Protein AF-A0A8S3HK44-F1 (afdb_monomer_lite)

Organism: NCBI:txid392030

Sequence (200 aa):
IRSQPELRGIIPSSFAHIFDSISRSTSRQFLVRASYLEIYNESIRDLLSRDQNKRLQLQEHPKEGVHVHDLSSFITKNSPEIEHVMTTGNLNRSTGATNMNEHSSRSHAIFVITVESSEIGVDGKPHIRVGKLNLVDLAGSERQAKTGSTGDRFKEATNINLSLSVLGNVISALVDGNSHVPYRDSKLTRLLQKVNEQTR

Foldseek 3Di:
DVPDPVPDDPVLVVQQVVLVVVVPDDQKDKWKKKWKWKQFLLWIAGLQDPPRPDTWDWDQDLPAGIDTPPTDIDTDNGSVRVVVSVVSSVVSQVVVPPPDPDSLLLMKMKMKMKMWMWGQDPVRDTDIDIDIDIDIDAHDLDDPPPDPDDDPVVSRNVSSNQLVVLVVQQVVCVVVVPPDGPLPSGPNSSNVDDNPPVSD

Structure (mmCIF, N/CA/C/O backbone):
data_AF-A0A8S3HK44-F1
#
_entry.id   AF-A0A8S3HK44-F1
#
loop_
_atom_site.group_PDB
_atom_site.id
_atom_site.type_symbol
_atom_site.label_atom_id
_atom_site.label_alt_id
_atom_site.label_comp_id
_atom_site.label_asym_id
_atom_site.label_entity_id
_atom_site.label_seq_id
_atom_site.pdbx_PDB_ins_code
_atom_site.Cartn_x
_atom_site.Cartn_y
_atom_site.Cartn_z
_atom_site.occupancy
_atom_site.B_iso_or_equiv
_atom_site.auth_seq_id
_atom_site.auth_comp_id
_atom_site.auth_asym_id
_atom_site.auth_atom_id
_atom_site.pdbx_PDB_model_num
ATOM 1 N N . ILE A 1 1 ? 20.281 2.306 14.540 1.00 46.84 1 ILE A N 1
ATOM 2 C CA . ILE A 1 1 ? 19.324 1.473 13.763 1.00 46.84 1 ILE A CA 1
ATOM 3 C C . ILE A 1 1 ? 19.594 1.547 12.254 1.00 46.84 1 ILE A C 1
ATOM 5 O O . ILE A 1 1 ? 19.905 0.514 11.687 1.00 46.84 1 ILE A O 1
ATOM 9 N N . ARG A 1 2 ? 19.577 2.719 11.584 1.00 46.31 2 ARG A N 1
ATOM 10 C CA . ARG A 1 2 ? 19.810 2.810 10.114 1.00 46.31 2 ARG A CA 1
ATOM 11 C C . ARG A 1 2 ? 21.194 2.333 9.617 1.00 46.31 2 ARG A C 1
ATOM 13 O O . ARG A 1 2 ? 21.318 1.975 8.450 1.00 46.31 2 ARG A O 1
ATOM 20 N N . SER A 1 3 ? 22.207 2.316 10.483 1.00 51.97 3 SER A N 1
ATOM 21 C CA . SER A 1 3 ? 23.594 1.939 10.166 1.00 51.97 3 SER A CA 1
ATOM 22 C C . SER A 1 3 ? 23.939 0.464 10.402 1.00 51.97 3 SER A C 1
ATOM 24 O O . SER A 1 3 ? 25.040 0.060 10.051 1.00 51.97 3 SER A O 1
ATOM 26 N N . GLN A 1 4 ? 23.033 -0.335 10.977 1.00 63.41 4 GLN A N 1
ATOM 27 C CA . GLN A 1 4 ? 23.257 -1.764 11.220 1.00 63.41 4 GLN A CA 1
ATOM 28 C C . GLN A 1 4 ? 22.422 -2.584 10.232 1.00 63.41 4 GLN A C 1
ATOM 30 O O . GLN A 1 4 ? 21.193 -2.586 10.352 1.00 63.41 4 GLN A O 1
ATOM 35 N N . PRO A 1 5 ? 23.049 -3.243 9.239 1.00 62.06 5 PRO A N 1
ATOM 36 C CA . PRO A 1 5 ? 22.346 -4.048 8.243 1.00 62.06 5 PRO A CA 1
ATOM 37 C C . PRO A 1 5 ? 21.447 -5.115 8.876 1.00 62.06 5 PRO A C 1
ATOM 39 O O . PRO A 1 5 ? 20.318 -5.281 8.422 1.00 62.06 5 PRO A O 1
ATOM 42 N N . GLU A 1 6 ? 21.891 -5.752 9.967 1.00 63.56 6 GLU A N 1
ATOM 43 C CA . GLU A 1 6 ? 21.109 -6.757 10.702 1.00 63.56 6 GLU A CA 1
ATOM 44 C C . GLU A 1 6 ? 19.821 -6.229 11.361 1.00 63.56 6 GLU A C 1
ATOM 46 O O . GLU A 1 6 ? 18.935 -7.016 11.680 1.00 63.56 6 GLU A O 1
ATOM 51 N N . LEU A 1 7 ? 19.676 -4.911 11.544 1.00 71.50 7 LEU A N 1
ATOM 52 C CA . LEU A 1 7 ? 18.486 -4.301 12.154 1.00 71.50 7 LEU A CA 1
ATOM 53 C C . LEU A 1 7 ? 17.515 -3.705 11.126 1.00 71.50 7 LEU A C 1
ATOM 55 O O . LEU A 1 7 ? 16.542 -3.041 11.501 1.00 71.50 7 LEU A O 1
ATOM 59 N N . ARG A 1 8 ? 17.768 -3.885 9.823 1.00 75.88 8 ARG A N 1
ATOM 60 C CA . ARG A 1 8 ? 16.869 -3.384 8.778 1.00 75.88 8 ARG A CA 1
ATOM 61 C C . ARG A 1 8 ? 15.590 -4.216 8.737 1.00 75.88 8 ARG A C 1
ATOM 63 O O . ARG A 1 8 ? 15.611 -5.406 8.443 1.00 75.88 8 ARG A O 1
ATOM 70 N N . GLY A 1 9 ? 14.461 -3.556 8.986 1.00 85.31 9 GLY A N 1
ATOM 71 C CA . GLY A 1 9 ? 13.142 -4.170 8.849 1.00 85.31 9 GLY A CA 1
ATOM 72 C C . GLY A 1 9 ? 12.788 -4.529 7.400 1.00 85.31 9 GLY A C 1
ATOM 73 O O . GLY A 1 9 ? 13.494 -4.183 6.452 1.00 85.31 9 GLY A O 1
ATOM 74 N N . ILE A 1 10 ? 11.635 -5.177 7.221 1.00 89.62 10 ILE A N 1
ATOM 75 C CA . ILE A 1 10 ? 11.147 -5.650 5.912 1.00 89.62 10 ILE A CA 1
ATOM 76 C C . ILE A 1 10 ? 11.018 -4.508 4.895 1.00 89.62 10 ILE A C 1
ATOM 78 O O . ILE A 1 10 ? 11.350 -4.691 3.727 1.00 89.62 10 ILE A O 1
ATOM 82 N N . ILE A 1 11 ? 10.576 -3.326 5.330 1.00 91.56 11 ILE A N 1
ATOM 83 C CA . ILE A 1 11 ? 10.331 -2.167 4.459 1.00 91.56 11 ILE A CA 1
ATOM 84 C C . ILE A 1 11 ? 11.611 -1.695 3.739 1.00 91.56 11 ILE A C 1
ATOM 86 O O . ILE A 1 11 ? 11.654 -1.794 2.511 1.00 91.56 11 ILE A O 1
ATOM 90 N N . PRO A 1 12 ? 12.671 -1.226 4.435 1.00 90.25 12 PRO A N 1
ATOM 91 C CA . PRO A 1 12 ? 13.891 -0.769 3.763 1.00 90.25 12 PRO A CA 1
ATOM 92 C C . PRO A 1 12 ? 14.577 -1.887 2.967 1.00 90.25 12 PRO A C 1
ATOM 94 O O . PRO A 1 12 ? 15.128 -1.631 1.899 1.00 90.25 12 PRO A O 1
ATOM 97 N N . SER A 1 13 ? 14.498 -3.136 3.439 1.00 92.12 13 SER A N 1
ATOM 98 C CA . SER A 1 13 ? 15.027 -4.295 2.711 1.00 92.12 13 SER A CA 1
ATOM 99 C C . SER A 1 13 ? 14.271 -4.551 1.402 1.00 92.12 13 SER A C 1
ATOM 101 O O . SER A 1 13 ? 14.890 -4.846 0.383 1.00 92.12 13 SER A O 1
ATOM 103 N N . SER A 1 14 ? 12.946 -4.371 1.394 1.00 94.31 14 SER A N 1
ATOM 104 C CA . SER A 1 14 ? 12.119 -4.504 0.188 1.00 94.31 14 SER A CA 1
ATOM 105 C C . SER A 1 14 ? 12.430 -3.414 -0.835 1.00 94.31 14 SER A C 1
ATOM 107 O O . SER A 1 14 ? 12.533 -3.709 -2.022 1.00 94.31 14 SER A O 1
ATOM 109 N N . PHE A 1 15 ? 12.620 -2.167 -0.389 1.00 95.62 15 PHE A N 1
ATOM 110 C CA . PHE A 1 15 ? 12.979 -1.055 -1.273 1.00 95.62 15 PHE A CA 1
ATOM 111 C C . PHE A 1 15 ? 14.315 -1.304 -1.973 1.00 95.62 15 PHE A C 1
ATOM 113 O O . PHE A 1 15 ? 14.372 -1.264 -3.203 1.00 95.62 15 PHE A O 1
ATOM 120 N N . ALA A 1 16 ? 15.356 -1.639 -1.204 1.00 94.12 16 ALA A N 1
ATOM 121 C CA . ALA A 1 16 ? 16.661 -1.988 -1.754 1.00 94.12 16 ALA A CA 1
ATOM 122 C C . ALA A 1 16 ? 16.544 -3.142 -2.759 1.00 94.12 16 ALA A C 1
ATOM 124 O O . ALA A 1 16 ? 16.990 -3.023 -3.896 1.00 94.12 16 ALA A O 1
ATOM 125 N N . HIS A 1 17 ? 15.842 -4.217 -2.389 1.00 95.06 17 HIS A N 1
ATOM 126 C CA . HIS A 1 17 ? 15.683 -5.381 -3.253 1.00 95.06 17 HIS A CA 1
ATOM 127 C C . HIS A 1 17 ? 14.970 -5.071 -4.581 1.00 95.06 17 HIS A C 1
ATOM 129 O O . HIS A 1 17 ? 15.375 -5.588 -5.626 1.00 95.06 17 HIS A O 1
ATOM 135 N N . ILE A 1 18 ? 13.934 -4.222 -4.567 1.00 96.50 18 ILE A N 1
ATOM 136 C CA . ILE A 1 18 ? 13.228 -3.791 -5.783 1.00 96.50 18 ILE A CA 1
ATOM 137 C C . ILE A 1 18 ? 14.185 -3.050 -6.718 1.00 96.50 18 ILE A C 1
ATOM 139 O O . ILE A 1 18 ? 14.320 -3.433 -7.880 1.00 96.50 18 ILE A O 1
ATOM 143 N N . PHE A 1 19 ? 14.875 -2.021 -6.222 1.00 97.00 19 PHE A N 1
ATOM 144 C CA . PHE A 1 19 ? 15.748 -1.200 -7.064 1.00 97.00 19 PHE A CA 1
ATOM 145 C C . PHE A 1 19 ? 17.020 -1.936 -7.504 1.00 97.00 19 PHE A C 1
ATOM 147 O O . PHE A 1 19 ? 17.451 -1.754 -8.641 1.00 97.00 19 PHE A O 1
ATOM 154 N N . ASP A 1 20 ? 17.558 -2.837 -6.680 1.00 95.94 20 ASP A N 1
ATOM 155 C CA . ASP A 1 20 ? 18.659 -3.729 -7.058 1.00 95.94 20 ASP A CA 1
ATOM 156 C C . ASP A 1 20 ? 18.244 -4.727 -8.148 1.00 95.94 20 ASP A C 1
ATOM 158 O O . ASP A 1 20 ? 19.033 -5.089 -9.018 1.00 95.94 20 ASP A O 1
ATOM 162 N N . SER A 1 21 ? 16.997 -5.202 -8.120 1.00 95.38 21 SER A N 1
ATOM 163 C CA . SER A 1 21 ? 16.484 -6.102 -9.159 1.00 95.38 21 SER A CA 1
ATOM 164 C C . SER A 1 21 ? 16.239 -5.369 -10.475 1.00 95.38 21 SER A C 1
ATOM 166 O O . SER A 1 21 ? 16.525 -5.915 -11.539 1.00 95.38 21 SER A O 1
ATOM 168 N N . ILE A 1 22 ? 15.759 -4.126 -10.402 1.00 95.88 22 ILE A N 1
ATOM 169 C CA . ILE A 1 22 ? 15.587 -3.247 -11.563 1.00 95.88 22 ILE A CA 1
ATOM 170 C C . ILE A 1 22 ? 16.945 -2.919 -12.194 1.00 95.88 22 ILE A C 1
ATOM 172 O O . ILE A 1 22 ? 17.087 -3.042 -13.406 1.00 95.88 22 ILE A O 1
ATOM 176 N N . SER A 1 23 ? 17.956 -2.562 -11.394 1.00 94.81 23 SER A N 1
ATOM 177 C CA . SER A 1 23 ? 19.280 -2.171 -11.904 1.00 94.81 23 SER A CA 1
ATOM 178 C C . SER A 1 23 ? 20.032 -3.311 -12.598 1.00 94.81 23 SER A C 1
ATOM 180 O O . SER A 1 23 ? 20.837 -3.063 -13.493 1.00 94.81 23 SER A O 1
ATOM 182 N N . ARG A 1 24 ? 19.746 -4.566 -12.226 1.00 94.44 24 ARG A N 1
ATOM 183 C CA . ARG A 1 24 ? 20.289 -5.767 -12.881 1.00 94.44 24 ARG A CA 1
ATOM 184 C C . ARG A 1 24 ? 19.572 -6.147 -14.179 1.00 94.44 24 ARG A C 1
ATOM 186 O O . ARG A 1 24 ? 20.048 -7.030 -14.889 1.00 94.44 24 ARG A O 1
ATOM 193 N N . SER A 1 25 ? 18.428 -5.539 -14.489 1.00 92.69 25 SER A N 1
ATOM 194 C CA . SER A 1 25 ? 17.656 -5.856 -15.690 1.00 92.69 25 SER A CA 1
ATOM 195 C C . SER A 1 25 ? 18.061 -4.948 -16.853 1.00 92.69 25 SER A C 1
ATOM 197 O O . SER A 1 25 ? 18.037 -3.728 -16.736 1.00 92.69 25 SER A O 1
ATOM 199 N N . THR A 1 26 ? 18.419 -5.547 -17.990 1.00 88.12 26 THR A N 1
ATOM 200 C CA . THR A 1 26 ? 18.900 -4.824 -19.182 1.00 88.12 26 THR A CA 1
ATOM 201 C C . THR A 1 26 ? 17.887 -4.777 -20.326 1.00 88.12 26 THR A C 1
ATOM 203 O O . THR A 1 26 ? 17.991 -3.910 -21.188 1.00 88.12 26 THR A O 1
ATOM 206 N N . SER A 1 27 ? 16.899 -5.680 -20.348 1.00 86.94 27 SER A N 1
ATOM 207 C CA . SER A 1 27 ? 15.912 -5.804 -21.434 1.00 86.94 27 SER A CA 1
ATOM 208 C C . SER A 1 27 ? 14.578 -5.106 -21.153 1.00 86.94 27 SER A C 1
ATOM 210 O O . SER A 1 27 ? 13.706 -5.068 -22.022 1.00 86.94 27 SER A O 1
ATOM 212 N N . ARG A 1 28 ? 14.392 -4.565 -19.941 1.00 92.56 28 ARG A N 1
ATOM 213 C CA . ARG A 1 28 ? 13.108 -4.037 -19.466 1.00 92.56 28 ARG A CA 1
ATOM 214 C C . ARG A 1 28 ? 13.210 -2.587 -19.035 1.00 92.56 28 ARG A C 1
ATOM 216 O O . ARG A 1 28 ? 14.170 -2.181 -18.389 1.00 92.56 28 ARG A O 1
ATOM 223 N N . GLN A 1 29 ? 12.163 -1.827 -19.331 1.00 93.50 29 GLN A N 1
ATOM 224 C CA . GLN A 1 29 ? 11.944 -0.504 -18.757 1.00 93.50 29 GLN A CA 1
ATOM 225 C C . GLN A 1 29 ? 11.033 -0.625 -17.543 1.00 93.50 29 GLN A C 1
ATOM 227 O O . GLN A 1 29 ? 10.091 -1.415 -17.574 1.00 93.50 29 GLN A O 1
ATOM 232 N N . PHE A 1 30 ? 11.290 0.163 -16.498 1.00 96.81 30 PHE A N 1
ATOM 233 C CA . PHE A 1 30 ? 10.517 0.132 -15.259 1.00 96.81 30 PHE A CA 1
ATOM 234 C C . PHE A 1 30 ? 9.999 1.514 -14.874 1.00 96.81 30 PHE A C 1
ATOM 236 O O . PHE A 1 30 ? 10.697 2.517 -15.022 1.00 96.81 30 PHE A O 1
ATOM 243 N N . LEU A 1 31 ? 8.795 1.543 -14.309 1.00 97.31 31 LEU A N 1
ATOM 244 C CA . LEU A 1 31 ? 8.209 2.700 -13.646 1.00 97.31 31 LEU A CA 1
ATOM 245 C C . LEU A 1 31 ? 7.745 2.273 -12.254 1.00 97.31 31 LEU A C 1
ATOM 247 O O . LEU A 1 31 ? 6.829 1.463 -12.114 1.00 97.31 31 LEU A O 1
ATOM 251 N N . VAL A 1 32 ? 8.387 2.818 -11.221 1.00 98.31 32 VAL A N 1
ATOM 252 C CA . VAL A 1 32 ? 8.027 2.563 -9.823 1.00 98.31 32 VAL A CA 1
ATOM 253 C C . VAL A 1 32 ? 7.246 3.753 -9.290 1.00 98.31 32 VAL A C 1
ATOM 255 O O . VAL A 1 32 ? 7.699 4.897 -9.381 1.00 98.31 32 VAL A O 1
ATOM 258 N N . ARG A 1 33 ? 6.072 3.475 -8.728 1.00 98.31 33 ARG A N 1
ATOM 259 C CA . ARG A 1 33 ? 5.228 4.456 -8.054 1.00 98.31 33 ARG A CA 1
ATOM 260 C C . ARG A 1 33 ? 4.923 4.026 -6.629 1.00 98.31 33 ARG A C 1
ATOM 262 O O . ARG A 1 33 ? 4.690 2.846 -6.375 1.00 98.31 33 ARG A O 1
ATOM 269 N N . ALA A 1 34 ? 4.880 4.993 -5.726 1.00 98.25 34 ALA A N 1
ATOM 270 C CA . ALA A 1 34 ? 4.549 4.798 -4.327 1.00 98.25 34 ALA A CA 1
ATOM 271 C C . ALA A 1 34 ? 3.311 5.613 -3.945 1.00 98.25 34 ALA A C 1
ATOM 273 O O . ALA A 1 34 ? 3.198 6.793 -4.280 1.00 98.25 34 ALA A O 1
ATOM 274 N N . SER A 1 35 ? 2.405 4.977 -3.214 1.00 97.81 35 SER A N 1
ATOM 275 C CA . SER A 1 35 ? 1.233 5.594 -2.598 1.00 97.81 35 SER A CA 1
ATOM 276 C C . SER A 1 35 ? 1.199 5.216 -1.123 1.00 97.81 35 SER A C 1
ATOM 278 O O . SER A 1 35 ? 1.642 4.129 -0.753 1.00 97.81 35 SER A O 1
ATOM 280 N N . TYR A 1 36 ? 0.677 6.093 -0.269 1.00 97.50 36 TYR A N 1
ATOM 281 C CA . TYR A 1 36 ? 0.603 5.821 1.162 1.00 97.50 36 TYR A CA 1
ATOM 282 C C . TYR A 1 36 ? -0.713 6.337 1.728 1.00 97.50 36 TYR A C 1
ATOM 284 O O . TYR A 1 36 ? -1.053 7.506 1.563 1.00 97.50 36 TYR A O 1
ATOM 292 N N . LEU A 1 37 ? -1.458 5.455 2.382 1.00 96.06 37 LEU A N 1
ATOM 293 C CA . LEU A 1 37 ? -2.742 5.774 2.985 1.00 96.06 37 LEU A CA 1
ATOM 294 C C . LEU A 1 37 ? -2.832 5.220 4.397 1.00 96.06 37 LEU A C 1
ATOM 296 O O . LEU A 1 37 ? -2.130 4.274 4.762 1.00 96.06 37 LEU A O 1
ATOM 300 N N . GLU A 1 38 ? -3.763 5.776 5.154 1.00 93.88 38 GLU A N 1
ATOM 301 C CA . GLU A 1 38 ? -4.232 5.186 6.396 1.00 93.88 38 GLU A CA 1
ATOM 302 C C . GLU A 1 38 ? -5.732 4.893 6.337 1.00 93.88 38 GLU A C 1
ATOM 304 O O . GLU A 1 38 ? -6.504 5.570 5.647 1.00 93.88 38 GLU A O 1
ATOM 309 N N . ILE A 1 39 ? -6.137 3.883 7.097 1.00 92.56 39 ILE A N 1
ATOM 310 C CA . ILE A 1 39 ? -7.525 3.576 7.402 1.00 92.56 39 ILE A CA 1
ATOM 311 C C . ILE A 1 39 ? -7.700 3.770 8.902 1.00 92.56 39 ILE A C 1
ATOM 313 O O . ILE A 1 39 ? -7.180 2.998 9.709 1.00 92.56 39 ILE A O 1
ATOM 317 N N . TYR A 1 40 ? -8.449 4.801 9.265 1.00 88.19 40 TYR A N 1
ATOM 318 C CA . TYR A 1 40 ? -8.802 5.104 10.643 1.00 88.19 40 TYR A CA 1
ATOM 319 C C . TYR A 1 40 ? -10.316 5.174 10.762 1.00 88.19 40 TYR A C 1
ATOM 321 O O . TYR A 1 40 ? -10.960 5.929 10.033 1.00 88.19 40 TYR A O 1
ATOM 329 N N . ASN A 1 41 ? -10.888 4.378 11.668 1.00 85.50 41 ASN A N 1
ATOM 330 C CA . ASN A 1 41 ? -12.330 4.357 11.913 1.00 85.50 41 ASN A CA 1
ATOM 331 C C . ASN A 1 41 ? -13.160 4.161 10.619 1.00 85.50 41 ASN A C 1
ATOM 333 O O . ASN A 1 41 ? -14.084 4.924 10.341 1.00 85.50 41 ASN A O 1
ATOM 337 N N . GLU A 1 42 ? -12.767 3.191 9.778 1.00 89.19 42 GLU A N 1
ATOM 338 C CA . GLU A 1 42 ? -13.354 2.938 8.446 1.00 89.19 42 GLU A CA 1
ATOM 339 C C . GLU A 1 42 ? -13.358 4.176 7.519 1.00 89.19 42 GLU A C 1
ATOM 341 O O . GLU A 1 42 ? -14.148 4.289 6.581 1.00 89.19 42 GLU A O 1
ATOM 346 N N . SER A 1 43 ? -12.447 5.123 7.738 1.00 90.06 43 SER A N 1
ATOM 347 C CA . SER A 1 43 ? -12.225 6.306 6.908 1.00 90.06 43 SER A CA 1
ATOM 348 C C . SER A 1 43 ? -10.849 6.225 6.256 1.00 90.06 43 SER A C 1
ATOM 350 O O . SER A 1 43 ? -9.872 5.921 6.933 1.00 90.06 43 SER A O 1
ATOM 352 N N . ILE A 1 44 ? -10.769 6.478 4.947 1.00 94.19 44 ILE A N 1
ATOM 353 C CA . ILE A 1 44 ? -9.505 6.430 4.202 1.00 94.19 44 ILE A CA 1
ATOM 354 C C . ILE A 1 44 ? -8.963 7.849 4.079 1.00 94.19 44 ILE A C 1
ATOM 356 O O . ILE A 1 44 ? -9.675 8.739 3.600 1.00 94.19 44 ILE A O 1
ATOM 360 N N . ARG A 1 45 ? -7.702 8.038 4.462 1.00 93.94 45 ARG A N 1
ATOM 361 C CA . ARG A 1 45 ? -6.960 9.287 4.277 1.00 93.94 45 ARG A CA 1
ATOM 362 C C . ARG A 1 45 ? -5.680 9.025 3.494 1.00 93.94 45 ARG A C 1
ATOM 364 O O . ARG A 1 45 ? -4.997 8.029 3.712 1.00 93.94 45 ARG A O 1
ATOM 371 N N . ASP A 1 46 ? -5.368 9.944 2.592 1.00 95.94 46 ASP A N 1
ATOM 372 C CA . ASP A 1 46 ? -4.115 9.960 1.847 1.00 95.94 46 ASP A CA 1
ATOM 373 C C . ASP A 1 46 ? -3.012 10.625 2.677 1.00 95.94 46 ASP A C 1
ATOM 375 O O . ASP A 1 46 ? -3.088 11.812 3.002 1.00 95.94 46 ASP A O 1
ATOM 379 N N . LEU A 1 47 ? -1.974 9.859 3.009 1.00 95.56 47 LEU A N 1
ATOM 380 C CA . LEU A 1 47 ? -0.853 10.337 3.813 1.00 95.56 47 LEU A CA 1
ATOM 381 C C . LEU A 1 47 ? 0.148 11.170 3.006 1.00 95.56 47 LEU A C 1
ATOM 383 O O . LEU A 1 47 ? 1.060 11.741 3.593 1.00 95.56 47 LEU A O 1
ATOM 387 N N . LEU A 1 48 ? 0.004 11.266 1.684 1.00 96.25 48 LEU A N 1
ATOM 388 C CA . LEU A 1 48 ? 0.888 12.032 0.799 1.00 96.25 48 LEU A CA 1
ATOM 389 C C . LEU A 1 48 ? 0.196 13.249 0.162 1.00 96.25 48 LEU A C 1
ATOM 391 O O . LEU A 1 48 ? 0.862 14.087 -0.448 1.00 96.25 48 LEU A O 1
ATOM 395 N N . SER A 1 49 ? -1.126 13.366 0.309 1.00 93.44 49 SER A N 1
ATOM 396 C CA . SER A 1 49 ? -1.901 14.526 -0.141 1.00 93.44 49 SER A CA 1
ATOM 397 C C . SER A 1 49 ? -1.538 15.792 0.644 1.00 93.44 49 SER A C 1
ATOM 399 O O . SER A 1 49 ? -1.211 15.750 1.829 1.00 93.44 49 SER A O 1
ATOM 401 N N . ARG A 1 50 ? -1.660 16.963 0.010 1.00 88.06 50 ARG A N 1
ATOM 402 C CA . ARG A 1 50 ? -1.603 18.252 0.728 1.00 88.06 50 ARG A CA 1
ATOM 403 C C . ARG A 1 50 ? -2.869 18.506 1.542 1.00 88.06 50 ARG A C 1
ATOM 405 O O . ARG A 1 50 ? -2.808 19.123 2.600 1.00 88.06 50 ARG A O 1
ATOM 412 N N . ASP A 1 51 ? -4.006 18.030 1.044 1.00 87.81 51 ASP A N 1
ATOM 413 C CA . ASP A 1 51 ? -5.277 18.078 1.755 1.00 87.81 51 ASP A CA 1
ATOM 414 C C . ASP A 1 51 ? -5.416 16.826 2.625 1.00 87.81 51 ASP A C 1
ATOM 416 O O . ASP A 1 51 ? -5.761 15.744 2.143 1.00 87.81 51 ASP A O 1
ATOM 420 N N . GLN A 1 52 ? -5.122 16.997 3.912 1.00 81.44 52 GLN A N 1
ATOM 421 C CA . GLN A 1 52 ? -5.216 15.959 4.940 1.00 81.44 52 GLN A CA 1
ATOM 422 C C . GLN A 1 52 ? -6.647 15.781 5.487 1.00 81.44 52 GLN A C 1
ATOM 424 O O . GLN A 1 52 ? -6.902 14.876 6.288 1.00 81.44 52 GLN A O 1
ATOM 429 N N . ASN A 1 53 ? -7.598 16.619 5.063 1.00 83.81 53 ASN A N 1
ATOM 430 C CA . ASN A 1 53 ? -8.996 16.546 5.482 1.00 83.81 53 ASN A CA 1
ATOM 431 C C . ASN A 1 53 ? -9.854 15.758 4.485 1.00 83.81 53 ASN A C 1
ATOM 433 O O . ASN A 1 53 ? -10.856 15.159 4.889 1.00 8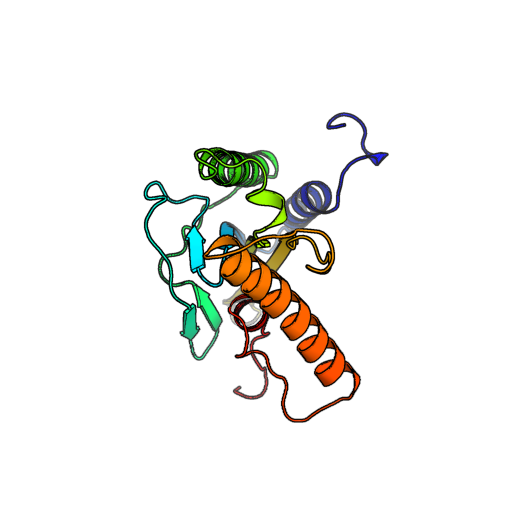3.81 53 ASN A O 1
ATOM 437 N N . LYS A 1 54 ? -9.440 15.673 3.215 1.00 88.69 54 LYS A N 1
ATOM 438 C CA . LYS A 1 54 ? -10.120 14.859 2.201 1.00 88.69 54 LYS A CA 1
ATOM 439 C C . LYS A 1 54 ? -10.208 13.393 2.637 1.00 88.69 54 LYS A C 1
ATOM 441 O O . LYS A 1 54 ? -9.212 12.762 2.993 1.00 88.69 54 LYS A O 1
ATOM 446 N N . ARG A 1 55 ? -11.421 12.839 2.592 1.00 92.12 55 ARG A N 1
ATOM 447 C CA . ARG A 1 55 ? -11.674 11.405 2.780 1.00 92.12 55 ARG A CA 1
ATOM 448 C C . ARG A 1 55 ? -11.849 10.732 1.434 1.00 92.12 55 ARG A C 1
ATOM 450 O O . ARG A 1 55 ? -12.621 11.206 0.602 1.00 92.12 55 ARG A O 1
ATOM 457 N N . LEU A 1 56 ? -11.129 9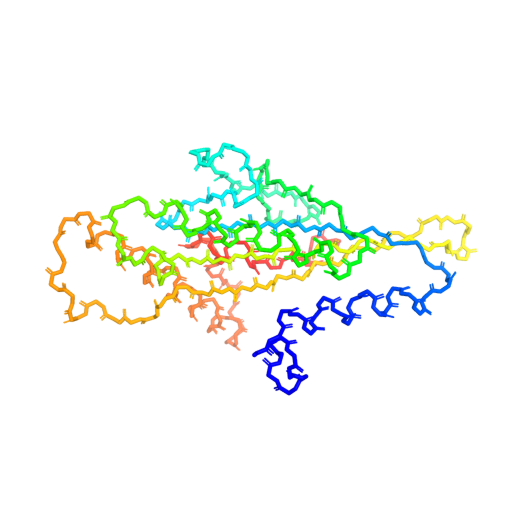.635 1.233 1.00 94.94 56 LEU A N 1
ATOM 458 C CA . LEU A 1 56 ? -11.148 8.894 -0.021 1.00 94.94 56 LEU A CA 1
ATOM 459 C C . LEU A 1 56 ? -12.151 7.739 0.019 1.00 94.94 56 LEU A C 1
ATOM 461 O O . LEU A 1 56 ? -12.546 7.246 1.082 1.00 94.94 56 LEU A O 1
ATOM 465 N N . GLN A 1 57 ? -12.569 7.314 -1.170 1.00 93.88 57 GLN A N 1
ATOM 466 C CA . GLN A 1 57 ? -13.539 6.243 -1.364 1.00 93.88 57 GLN A CA 1
ATOM 467 C C . GLN A 1 57 ? -12.921 5.086 -2.144 1.00 93.88 57 GLN A C 1
ATOM 469 O O . GLN A 1 57 ? -12.024 5.275 -2.967 1.00 93.88 57 GLN A O 1
ATOM 474 N N . LEU A 1 58 ? -13.431 3.885 -1.875 1.00 93.12 58 LEU A N 1
ATOM 475 C CA . LEU A 1 58 ? -13.102 2.696 -2.649 1.00 93.12 58 LEU A CA 1
ATOM 476 C C . LEU A 1 58 ? -13.921 2.662 -3.932 1.00 93.12 58 LEU A C 1
ATOM 478 O O . LEU A 1 58 ? -15.123 2.922 -3.906 1.00 93.12 58 LEU A O 1
ATOM 482 N N . GLN A 1 59 ? -13.275 2.267 -5.019 1.00 90.88 59 GLN A N 1
ATOM 483 C CA . GLN A 1 59 ? -13.898 2.003 -6.305 1.00 90.88 59 GLN A CA 1
ATOM 484 C C . GLN A 1 59 ? -13.468 0.635 -6.827 1.00 90.88 59 GLN A C 1
ATOM 486 O O . GLN A 1 59 ? -12.382 0.148 -6.522 1.00 90.88 59 GLN A O 1
ATOM 491 N N . GLU A 1 60 ? -14.336 0.005 -7.609 1.00 87.62 60 GLU A N 1
ATOM 492 C CA . GLU A 1 60 ? -14.062 -1.265 -8.276 1.00 87.62 60 GLU A CA 1
ATOM 493 C C . GLU A 1 60 ? -13.818 -0.986 -9.760 1.00 87.62 60 GLU A C 1
ATOM 495 O O . GLU A 1 60 ? -14.653 -0.383 -10.432 1.00 87.62 60 GLU A O 1
ATOM 500 N N . HIS A 1 61 ? -12.664 -1.413 -10.271 1.00 84.38 61 HIS A N 1
ATOM 501 C CA . HIS A 1 61 ? -12.352 -1.367 -11.694 1.00 84.38 61 HIS A CA 1
ATOM 502 C C . HIS A 1 61 ? -12.333 -2.794 -12.264 1.00 84.38 61 HIS A C 1
ATOM 504 O O . HIS A 1 61 ? -11.671 -3.655 -11.677 1.00 84.38 61 HIS A O 1
ATOM 510 N N . PRO A 1 62 ? -12.966 -3.068 -13.423 1.00 80.44 62 PRO A N 1
ATOM 511 C CA . PRO A 1 62 ? -13.093 -4.429 -13.958 1.00 80.44 62 PRO A CA 1
ATOM 512 C C . PRO A 1 62 ? -11.766 -5.179 -14.136 1.00 80.44 62 PRO A C 1
ATOM 514 O O . PRO A 1 62 ? -11.730 -6.398 -14.016 1.00 80.44 62 PRO A O 1
ATOM 517 N N . LYS A 1 63 ? -10.671 -4.460 -14.420 1.00 77.44 63 LYS A N 1
ATOM 518 C CA . LYS A 1 63 ? -9.342 -5.056 -14.658 1.00 77.44 63 LYS A CA 1
ATOM 519 C C . LYS A 1 63 ? -8.385 -4.958 -13.474 1.00 77.44 63 LYS A C 1
ATOM 521 O O . LYS A 1 63 ? -7.437 -5.732 -13.404 1.00 77.44 63 LYS A O 1
ATOM 526 N N . GLU A 1 64 ? -8.592 -3.990 -12.585 1.00 75.75 64 GLU A N 1
ATOM 527 C CA . GLU A 1 64 ? -7.646 -3.681 -11.499 1.00 75.75 64 GLU A CA 1
ATOM 528 C C . GLU A 1 64 ? -8.173 -4.065 -10.115 1.00 75.75 64 GLU A C 1
ATOM 530 O O . GLU A 1 64 ? -7.418 -4.017 -9.146 1.00 75.75 64 GLU A O 1
ATOM 535 N N . GLY A 1 65 ? -9.444 -4.468 -10.026 1.00 85.38 65 GLY A N 1
ATOM 536 C CA . GLY A 1 65 ? -10.116 -4.773 -8.772 1.00 85.38 65 GLY A CA 1
ATOM 537 C C . GLY A 1 65 ? -10.420 -3.522 -7.952 1.00 85.38 65 GLY A C 1
ATOM 538 O O . GLY A 1 65 ? -10.652 -2.433 -8.488 1.00 85.38 65 GLY A O 1
ATOM 539 N N . VAL A 1 66 ? -10.463 -3.701 -6.634 1.00 89.25 66 VAL A N 1
ATOM 540 C CA . VAL A 1 66 ? -10.722 -2.619 -5.682 1.00 89.25 66 VAL A CA 1
ATOM 541 C C . VAL A 1 66 ? -9.500 -1.699 -5.601 1.00 89.25 66 VAL A C 1
ATOM 543 O O . VAL A 1 66 ? -8.378 -2.154 -5.394 1.00 89.25 66 VAL A O 1
ATOM 546 N N . HIS A 1 67 ? -9.715 -0.393 -5.723 1.00 90.56 67 HIS A N 1
ATOM 547 C CA . HIS A 1 67 ? -8.692 0.638 -5.558 1.00 90.56 67 HIS A CA 1
ATOM 548 C C . HIS A 1 67 ? -9.264 1.868 -4.842 1.00 90.56 67 HIS A C 1
ATOM 550 O O . HIS A 1 67 ? -10.475 1.999 -4.666 1.00 90.56 67 HIS A O 1
ATOM 556 N N . VAL A 1 68 ? -8.388 2.774 -4.407 1.00 93.56 68 VAL A N 1
ATOM 557 C CA . VAL A 1 68 ? -8.785 4.048 -3.796 1.00 93.56 68 VAL A CA 1
ATOM 558 C C . VAL A 1 68 ? -8.788 5.137 -4.864 1.00 93.56 68 VAL A C 1
ATOM 560 O O . VAL A 1 68 ? -7.753 5.406 -5.472 1.00 93.56 68 VAL A O 1
ATOM 563 N N . HIS A 1 69 ? -9.937 5.774 -5.076 1.00 92.06 69 HIS A N 1
ATOM 564 C CA . HIS A 1 69 ? -10.064 6.891 -6.012 1.00 92.06 69 HIS A CA 1
ATOM 565 C C . HIS A 1 69 ? -9.320 8.132 -5.498 1.00 92.06 69 HIS A C 1
ATOM 567 O O . HIS A 1 69 ? -9.385 8.437 -4.306 1.00 92.06 69 HIS A O 1
ATOM 573 N N . ASP A 1 70 ? -8.653 8.858 -6.400 1.00 93.44 70 ASP A N 1
ATOM 574 C CA . ASP A 1 70 ? -7.819 10.039 -6.114 1.00 93.44 70 ASP A CA 1
ATOM 575 C C . ASP A 1 70 ? -6.679 9.821 -5.104 1.00 93.44 70 ASP A C 1
ATOM 577 O O . ASP A 1 70 ? -6.210 10.783 -4.492 1.00 93.44 70 ASP A O 1
ATOM 581 N N . LEU A 1 71 ? -6.229 8.582 -4.895 1.00 95.62 71 LEU A N 1
ATOM 582 C CA . LEU A 1 71 ? -5.061 8.339 -4.054 1.00 95.62 71 LEU A CA 1
ATOM 583 C C . LEU A 1 71 ? -3.798 8.854 -4.750 1.00 95.62 71 LEU A C 1
ATOM 585 O O . LEU A 1 71 ? -3.482 8.444 -5.869 1.00 95.62 71 LEU A O 1
ATOM 589 N N . SER A 1 72 ? -3.051 9.721 -4.070 1.00 96.88 72 SER A N 1
ATOM 590 C CA . SER A 1 72 ? -1.811 10.286 -4.595 1.00 96.88 72 SER A CA 1
ATOM 591 C C . SER A 1 72 ? -0.786 9.189 -4.871 1.00 96.88 72 SER A C 1
ATOM 593 O O . SER A 1 72 ? -0.617 8.241 -4.097 1.00 96.88 72 SER A O 1
ATOM 595 N N . SER A 1 73 ? -0.064 9.329 -5.981 1.00 96.38 73 SER A N 1
ATOM 596 C CA . SER A 1 73 ? 0.975 8.393 -6.400 1.00 96.38 73 SER A CA 1
ATOM 597 C C . SER A 1 73 ? 2.205 9.151 -6.880 1.00 96.38 73 SER A C 1
ATOM 599 O O . SER A 1 73 ? 2.102 10.049 -7.715 1.00 96.38 73 SER A O 1
ATOM 601 N N . PHE A 1 74 ? 3.368 8.795 -6.343 1.00 97.94 74 PHE A N 1
ATOM 602 C CA . PHE A 1 74 ? 4.633 9.481 -6.594 1.00 97.94 74 PHE A CA 1
ATOM 603 C C . PHE A 1 74 ? 5.603 8.549 -7.299 1.00 97.94 74 PHE A C 1
ATOM 605 O O . PHE A 1 74 ? 5.810 7.418 -6.865 1.00 97.94 74 PHE A O 1
ATOM 612 N N . ILE A 1 75 ? 6.209 9.031 -8.381 1.00 98.25 75 ILE A N 1
ATOM 613 C CA . ILE A 1 75 ? 7.259 8.301 -9.091 1.00 98.25 75 ILE A CA 1
ATOM 614 C C . ILE A 1 75 ? 8.530 8.335 -8.245 1.00 98.25 75 ILE A C 1
ATOM 616 O O . ILE A 1 75 ? 8.945 9.402 -7.801 1.00 98.25 75 ILE A O 1
ATOM 620 N N . THR A 1 76 ? 9.154 7.174 -8.060 1.00 97.81 76 THR A N 1
ATOM 621 C CA . THR A 1 76 ? 10.393 7.022 -7.286 1.00 97.81 76 THR A CA 1
ATOM 622 C C . THR A 1 76 ? 11.439 6.310 -8.131 1.00 97.81 76 THR A C 1
ATOM 624 O O . THR A 1 76 ? 11.175 5.227 -8.651 1.00 97.81 76 THR A O 1
ATOM 627 N N . LYS A 1 77 ? 12.628 6.891 -8.274 1.00 95.94 77 LYS A N 1
ATOM 628 C CA . LYS A 1 77 ? 13.678 6.402 -9.185 1.00 95.94 77 LYS A CA 1
ATOM 629 C C . LYS A 1 77 ? 14.751 5.562 -8.494 1.00 95.94 77 LYS A C 1
ATOM 631 O O . LYS A 1 77 ? 15.560 4.936 -9.170 1.00 95.94 77 LYS A O 1
ATOM 636 N N . ASN A 1 78 ? 14.797 5.577 -7.165 1.00 96.06 78 ASN A N 1
ATOM 637 C CA . ASN A 1 78 ? 15.807 4.897 -6.356 1.00 96.06 78 ASN A CA 1
ATOM 638 C C . ASN A 1 78 ? 15.305 4.685 -4.912 1.00 96.06 78 ASN A C 1
ATOM 640 O O . ASN A 1 78 ? 14.270 5.232 -4.520 1.00 96.06 78 ASN A O 1
ATOM 644 N N . SER A 1 79 ? 16.054 3.904 -4.117 1.00 95.75 79 SER A N 1
ATOM 645 C CA . SER A 1 79 ? 15.714 3.631 -2.707 1.00 95.75 79 SER A CA 1
ATOM 646 C C . SER A 1 79 ? 15.581 4.912 -1.862 1.00 95.75 79 SER A C 1
ATOM 648 O O . SER A 1 79 ? 14.568 5.053 -1.177 1.00 95.75 79 SER A O 1
ATOM 650 N N . PRO A 1 80 ? 16.504 5.896 -1.938 1.00 95.88 80 PRO A N 1
ATOM 651 C CA . PRO A 1 80 ? 16.354 7.152 -1.196 1.00 95.88 80 PRO A CA 1
ATOM 652 C C . PRO A 1 80 ? 15.050 7.912 -1.482 1.00 95.88 80 PRO A C 1
ATOM 654 O O . PRO A 1 80 ? 14.434 8.443 -0.558 1.00 95.88 80 PRO A O 1
ATOM 657 N N . GLU A 1 81 ? 14.596 7.955 -2.738 1.00 97.81 81 GLU A N 1
ATOM 658 C CA . GLU A 1 81 ? 13.350 8.636 -3.108 1.00 97.81 81 GLU A CA 1
ATOM 659 C C . GLU A 1 81 ? 12.112 7.955 -2.508 1.00 97.81 81 GLU A C 1
ATOM 661 O O . GLU A 1 81 ? 11.256 8.636 -1.942 1.00 97.81 81 GLU A O 1
ATOM 666 N N . ILE A 1 82 ? 12.011 6.621 -2.567 1.00 97.88 82 ILE A N 1
ATOM 667 C CA . ILE A 1 82 ? 10.865 5.911 -1.970 1.00 97.88 82 ILE A CA 1
ATOM 668 C C . ILE A 1 82 ? 10.890 5.965 -0.435 1.00 97.88 82 ILE A C 1
ATOM 670 O O . ILE A 1 82 ? 9.841 6.087 0.201 1.00 97.88 82 ILE A O 1
ATOM 674 N N . GLU A 1 83 ? 12.082 5.964 0.169 1.00 96.38 83 GLU A N 1
ATOM 675 C CA . GLU A 1 83 ? 12.263 6.189 1.605 1.00 96.38 83 GLU A CA 1
ATOM 676 C C . GLU A 1 83 ? 11.812 7.593 2.018 1.00 96.38 83 GLU A C 1
ATOM 678 O O . GLU A 1 83 ? 11.212 7.760 3.085 1.00 96.38 83 GLU A O 1
ATOM 683 N N . HIS A 1 84 ? 12.058 8.602 1.177 1.00 96.56 84 HIS A N 1
ATOM 684 C CA . HIS A 1 84 ? 11.571 9.957 1.406 1.00 96.56 84 HIS A CA 1
ATOM 685 C C . HIS A 1 84 ? 10.039 10.018 1.359 1.00 96.56 84 HIS A C 1
ATOM 687 O O . HIS A 1 84 ? 9.436 10.573 2.276 1.00 96.56 84 HIS A O 1
ATOM 693 N N . VAL A 1 85 ? 9.398 9.379 0.370 1.00 97.88 85 VAL A N 1
ATOM 694 C CA . VAL A 1 85 ? 7.926 9.285 0.290 1.00 97.88 85 VAL A CA 1
ATOM 695 C C . VAL A 1 85 ? 7.345 8.639 1.554 1.00 97.88 85 VAL A C 1
ATOM 697 O O . VAL A 1 85 ? 6.429 9.189 2.169 1.00 97.88 85 VAL A O 1
ATOM 700 N N . MET A 1 86 ? 7.913 7.512 1.995 1.00 95.88 86 MET A N 1
ATOM 701 C CA . MET A 1 86 ? 7.515 6.839 3.238 1.00 95.88 86 MET A CA 1
ATOM 702 C C . MET A 1 86 ? 7.700 7.745 4.465 1.00 95.88 86 MET A C 1
ATOM 704 O O . MET A 1 86 ? 6.817 7.835 5.318 1.00 95.88 86 MET A O 1
ATOM 708 N N . THR A 1 87 ? 8.838 8.439 4.560 1.00 94.88 87 THR A N 1
ATOM 709 C CA . THR A 1 87 ? 9.134 9.349 5.678 1.00 94.88 87 THR A CA 1
ATOM 710 C C . THR A 1 87 ? 8.120 10.490 5.742 1.00 94.88 87 THR A C 1
ATOM 712 O O . THR A 1 87 ? 7.591 10.766 6.817 1.00 94.88 87 THR A O 1
ATOM 715 N N . THR A 1 88 ? 7.789 11.101 4.604 1.00 95.12 88 THR A N 1
ATOM 716 C CA . THR A 1 88 ? 6.777 12.162 4.510 1.00 95.12 88 THR A CA 1
ATOM 717 C C . THR A 1 88 ? 5.405 11.683 4.975 1.00 95.12 88 THR A C 1
ATOM 719 O O . THR A 1 88 ? 4.780 12.336 5.809 1.00 95.12 88 THR A O 1
ATOM 722 N N . GLY A 1 89 ? 4.949 10.514 4.517 1.00 94.50 89 GLY A N 1
ATOM 723 C CA . GLY A 1 89 ? 3.657 9.991 4.963 1.00 94.50 89 GLY A CA 1
ATOM 724 C C . GLY A 1 89 ? 3.636 9.586 6.439 1.00 94.50 89 GLY A C 1
ATOM 725 O O . GLY A 1 89 ? 2.629 9.795 7.109 1.00 94.50 89 GLY A O 1
ATOM 726 N N . ASN A 1 90 ? 4.752 9.101 6.994 1.00 91.38 90 ASN A N 1
ATOM 727 C CA . ASN A 1 90 ? 4.862 8.834 8.433 1.00 91.38 90 ASN A CA 1
ATOM 728 C C . ASN A 1 90 ? 4.783 10.116 9.271 1.00 91.38 90 ASN A C 1
ATOM 730 O O . ASN A 1 90 ? 4.146 10.118 10.328 1.00 91.38 90 ASN A O 1
ATOM 734 N N . LEU A 1 91 ? 5.395 11.209 8.804 1.00 90.12 91 LEU A N 1
ATOM 7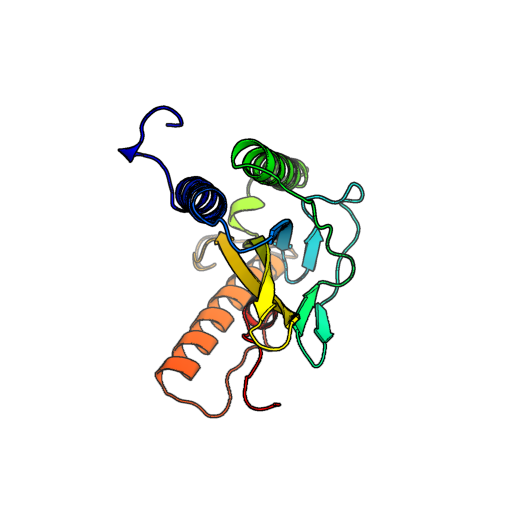35 C CA . LEU A 1 91 ? 5.254 12.518 9.440 1.00 90.12 91 LEU A CA 1
ATOM 736 C C . LEU A 1 91 ? 3.792 12.970 9.418 1.00 90.12 91 LEU A C 1
ATOM 738 O O . LEU A 1 91 ? 3.258 13.285 10.476 1.00 90.12 91 LEU A O 1
ATOM 742 N N . ASN A 1 92 ? 3.116 12.888 8.269 1.00 90.00 92 ASN A N 1
ATOM 743 C CA . ASN A 1 92 ? 1.704 13.265 8.142 1.00 90.00 92 ASN A CA 1
ATOM 744 C C . ASN A 1 92 ? 0.772 12.402 9.012 1.00 90.00 92 ASN A C 1
ATOM 746 O O . ASN A 1 92 ? -0.131 12.926 9.670 1.00 90.00 92 ASN A O 1
ATOM 750 N N . ARG A 1 93 ? 1.031 11.088 9.090 1.00 87.62 93 ARG A N 1
ATOM 751 C CA . ARG A 1 93 ? 0.326 10.159 9.992 1.00 87.62 93 ARG A CA 1
ATOM 752 C C . ARG A 1 93 ? 0.481 10.586 11.452 1.00 87.62 93 ARG A C 1
ATOM 754 O O . ARG A 1 93 ? -0.482 10.533 12.212 1.00 87.62 93 ARG A O 1
ATOM 761 N N . SER A 1 94 ? 1.676 11.049 11.824 1.00 78.81 94 SER A N 1
ATOM 762 C CA . SER A 1 94 ? 2.001 11.491 13.184 1.00 78.81 94 SER A CA 1
ATOM 763 C C . SER A 1 94 ? 1.395 12.861 13.514 1.00 78.81 94 SER A C 1
ATOM 765 O O . SER A 1 94 ? 0.821 13.031 14.582 1.00 78.81 94 SER A O 1
ATOM 767 N N . THR A 1 95 ? 1.470 13.839 12.604 1.00 69.62 95 THR A N 1
ATOM 768 C CA . THR A 1 95 ? 0.958 15.208 12.816 1.00 69.62 95 THR A CA 1
ATOM 769 C C . THR A 1 95 ? -0.560 15.307 12.715 1.00 69.62 95 THR A C 1
ATOM 771 O O . THR A 1 95 ? -1.161 16.190 13.321 1.00 69.62 95 THR A O 1
ATOM 774 N N . GLY A 1 96 ? -1.203 14.399 11.975 1.00 58.50 96 GLY A N 1
ATOM 775 C CA . GLY A 1 96 ? -2.660 14.270 11.945 1.00 58.50 96 GLY A CA 1
ATOM 776 C C . GLY A 1 96 ? -3.280 13.945 13.309 1.00 58.50 96 GLY A C 1
ATOM 777 O O . GLY A 1 96 ? -4.474 14.161 13.497 1.00 58.50 96 GLY A O 1
ATOM 778 N N . ALA A 1 97 ? -2.473 13.481 14.265 1.00 56.69 97 ALA A N 1
ATOM 779 C CA . ALA A 1 97 ? -2.858 13.265 15.651 1.00 56.69 97 ALA A CA 1
ATOM 780 C C . ALA A 1 97 ? -2.893 14.595 16.427 1.00 56.69 97 ALA A C 1
ATOM 782 O O . ALA A 1 97 ? -2.097 14.836 17.332 1.00 56.69 97 ALA A O 1
ATOM 783 N N . THR A 1 98 ? -3.806 15.499 16.080 1.00 46.44 98 THR A N 1
ATOM 784 C CA . THR A 1 98 ? -4.041 16.681 16.919 1.00 46.44 98 THR A CA 1
ATOM 785 C C . THR A 1 98 ? -4.746 16.258 18.220 1.00 46.44 98 THR A C 1
ATOM 787 O O . THR A 1 98 ? -5.839 15.702 18.212 1.00 46.44 98 THR A O 1
ATOM 790 N N . ASN A 1 99 ? -4.081 16.514 19.353 1.00 42.09 99 ASN A N 1
ATOM 791 C CA . ASN A 1 99 ? -4.560 16.476 20.747 1.00 42.09 99 ASN A CA 1
ATOM 792 C C . ASN A 1 99 ? -4.940 15.154 21.445 1.00 42.09 99 ASN A C 1
ATOM 794 O O . ASN A 1 99 ? -5.330 15.209 22.612 1.00 42.09 99 ASN A O 1
ATOM 798 N N . MET A 1 100 ? -4.750 13.969 20.860 1.00 42.66 100 MET A N 1
ATOM 799 C CA . MET A 1 100 ? -4.863 12.713 21.623 1.00 42.66 100 MET A CA 1
ATOM 800 C C . MET A 1 100 ? -3.791 11.699 21.207 1.00 42.66 100 MET A C 1
ATOM 802 O O . MET A 1 100 ? -3.862 11.094 20.139 1.00 42.66 100 MET A O 1
ATOM 806 N N . ASN A 1 101 ? -2.793 11.521 22.073 1.00 48.34 101 ASN A N 1
ATOM 807 C CA . ASN A 1 101 ? -1.704 10.550 21.946 1.00 48.34 101 ASN A CA 1
ATOM 808 C C . ASN A 1 101 ? -2.243 9.105 21.892 1.00 48.34 101 ASN A C 1
ATOM 810 O O . ASN A 1 101 ? -2.413 8.513 22.947 1.00 48.34 101 ASN A O 1
ATOM 814 N N . GLU A 1 102 ? -2.548 8.576 20.697 1.00 57.44 102 GLU A N 1
ATOM 815 C CA . GLU A 1 102 ? -2.583 7.131 20.336 1.00 57.44 102 GLU A CA 1
ATOM 816 C C . GLU A 1 102 ? -3.095 6.855 18.897 1.00 57.44 102 GLU A C 1
ATOM 818 O O . GLU A 1 102 ? -3.550 5.765 18.574 1.00 57.44 102 GLU A O 1
ATOM 823 N N . HIS A 1 103 ? -3.073 7.823 17.975 1.00 65.69 103 HIS A N 1
ATOM 824 C CA . HIS A 1 103 ? -3.710 7.624 16.660 1.00 65.69 103 HIS A CA 1
ATOM 825 C C . HIS A 1 103 ? -3.009 6.567 15.773 1.00 65.69 103 HIS A C 1
ATOM 827 O O . HIS A 1 103 ? -3.654 5.900 14.960 1.00 65.69 103 HIS A O 1
ATOM 833 N N . SER A 1 104 ? -1.694 6.367 15.920 1.00 65.12 104 SER A N 1
ATOM 834 C CA . SER A 1 104 ? -0.949 5.379 15.125 1.00 65.12 104 SER A CA 1
ATOM 835 C C . SER A 1 104 ? -1.199 3.936 15.567 1.00 65.12 104 SER A C 1
ATOM 837 O O . SER A 1 104 ? -1.290 3.076 14.698 1.00 65.12 104 SER A O 1
ATOM 839 N N . SER A 1 105 ? -1.400 3.660 16.864 1.00 73.06 105 SER A N 1
ATOM 840 C CA . SER A 1 105 ? -1.798 2.320 17.342 1.00 73.06 105 SER A CA 1
ATOM 841 C C . SER A 1 105 ? -3.225 1.957 16.928 1.00 73.06 105 SER A C 1
ATOM 843 O O . SER A 1 105 ? -3.613 0.796 16.961 1.00 73.06 105 SER A O 1
ATOM 845 N N . ARG A 1 106 ? -4.003 2.952 16.497 1.00 78.06 106 ARG A N 1
ATOM 846 C CA . ARG A 1 106 ? -5.441 2.859 16.235 1.00 78.06 106 ARG A CA 1
ATOM 847 C C . ARG A 1 106 ? -5.818 2.999 14.761 1.00 78.06 106 ARG A C 1
ATOM 849 O O . ARG A 1 106 ? -7.000 3.029 14.429 1.00 78.06 106 ARG A O 1
ATOM 856 N N . SER A 1 107 ? -4.838 3.084 13.866 1.00 86.62 107 SER A N 1
ATOM 857 C CA . SER A 1 107 ? -5.049 3.180 12.419 1.00 86.62 107 SER A CA 1
ATOM 858 C C . SER A 1 107 ? -4.183 2.175 11.674 1.00 86.62 107 SER A C 1
ATOM 860 O O . SER A 1 107 ? -3.040 1.928 12.056 1.00 86.62 107 SER A O 1
ATOM 862 N N . HIS A 1 108 ? -4.718 1.629 10.583 1.00 91.50 108 HIS A N 1
ATOM 863 C CA . HIS A 1 108 ? -3.955 0.788 9.660 1.00 91.50 108 HIS A CA 1
ATOM 864 C C . HIS A 1 108 ? -3.247 1.675 8.652 1.00 91.50 108 HIS A C 1
ATOM 866 O O . HIS A 1 108 ? -3.889 2.510 8.023 1.00 91.50 108 HIS A O 1
ATOM 872 N N . ALA A 1 109 ? -1.955 1.476 8.455 1.00 93.88 109 ALA A N 1
ATOM 873 C CA . ALA A 1 109 ? -1.162 2.144 7.436 1.00 93.88 109 ALA A CA 1
ATOM 874 C C . ALA A 1 109 ? -0.856 1.169 6.295 1.00 93.88 109 ALA A C 1
ATOM 876 O O . ALA A 1 109 ? -0.423 0.042 6.524 1.00 93.88 109 ALA A O 1
ATOM 877 N N . ILE A 1 110 ? -1.081 1.598 5.051 1.00 95.81 110 ILE A N 1
ATOM 878 C CA . ILE A 1 110 ? -0.838 0.782 3.857 1.00 95.81 110 ILE A CA 1
ATOM 879 C C . ILE A 1 110 ? 0.025 1.577 2.887 1.00 95.81 110 ILE A C 1
ATOM 881 O O . ILE A 1 110 ? -0.441 2.526 2.251 1.00 95.81 110 ILE A O 1
ATOM 885 N N . PHE A 1 111 ? 1.282 1.167 2.755 1.00 97.12 111 PHE A N 1
ATOM 886 C CA . PHE A 1 111 ? 2.194 1.691 1.750 1.00 97.12 111 PHE A CA 1
ATOM 887 C C . PHE A 1 111 ? 2.179 0.783 0.522 1.00 97.12 111 PHE A C 1
ATOM 889 O O . PHE A 1 111 ? 2.533 -0.393 0.597 1.00 97.12 111 PHE A O 1
ATOM 896 N N . VAL A 1 112 ? 1.750 1.329 -0.609 1.00 96.19 112 VAL A N 1
ATOM 897 C CA . VAL A 1 112 ? 1.570 0.599 -1.864 1.00 96.19 112 VAL A CA 1
ATOM 898 C C . VAL A 1 112 ? 2.700 0.959 -2.811 1.00 96.19 112 VAL A C 1
ATOM 900 O O . VAL A 1 112 ? 2.851 2.118 -3.194 1.00 96.19 112 VAL A O 1
ATOM 903 N N . ILE A 1 113 ? 3.458 -0.044 -3.241 1.00 97.38 113 ILE A N 1
ATOM 904 C CA . ILE A 1 113 ? 4.454 0.079 -4.303 1.00 97.38 113 ILE A CA 1
ATOM 905 C C . ILE A 1 113 ? 3.877 -0.556 -5.559 1.00 97.38 113 ILE A C 1
ATOM 907 O O . ILE A 1 113 ? 3.591 -1.751 -5.579 1.00 97.38 113 ILE A O 1
ATOM 911 N N . THR A 1 114 ? 3.721 0.230 -6.617 1.00 95.94 114 THR A N 1
ATOM 912 C CA . THR A 1 114 ? 3.347 -0.264 -7.944 1.00 95.94 114 THR A CA 1
ATOM 913 C C . THR A 1 114 ? 4.578 -0.244 -8.836 1.00 95.94 114 THR A C 1
ATOM 915 O O . THR A 1 114 ? 5.180 0.808 -9.033 1.00 95.94 114 THR A O 1
ATOM 918 N N . VAL A 1 115 ? 4.950 -1.401 -9.374 1.00 96.88 115 VAL A N 1
ATOM 919 C CA . VAL A 1 115 ? 6.046 -1.555 -10.331 1.00 96.88 115 VAL A CA 1
ATOM 920 C C . VAL A 1 115 ? 5.448 -1.944 -11.670 1.00 96.88 115 VAL A C 1
ATOM 922 O O . VAL A 1 115 ? 4.910 -3.039 -11.829 1.00 96.88 115 VAL A O 1
ATOM 925 N N . GLU A 1 116 ? 5.554 -1.052 -12.642 1.00 96.19 116 GLU A N 1
ATOM 926 C CA . GLU A 1 116 ? 5.251 -1.355 -14.034 1.00 96.19 116 GLU A CA 1
ATOM 927 C C . GLU A 1 116 ? 6.545 -1.688 -14.756 1.00 96.19 116 GLU A C 1
ATOM 929 O O . GLU A 1 116 ? 7.560 -1.022 -14.563 1.00 96.19 116 GLU A O 1
ATOM 934 N N . SER A 1 117 ? 6.509 -2.724 -15.584 1.00 95.38 117 SER A N 1
ATOM 935 C CA . SER A 1 117 ? 7.617 -3.098 -16.453 1.00 95.38 117 SER A CA 1
ATOM 936 C C . SER A 1 117 ? 7.128 -3.273 -17.880 1.00 95.38 117 SER A C 1
ATOM 938 O O . SER A 1 117 ? 6.036 -3.799 -18.094 1.00 95.38 117 SER A O 1
ATOM 940 N N . SER A 1 118 ? 7.934 -2.831 -18.839 1.00 94.88 118 SER A N 1
ATOM 941 C CA . SER A 1 118 ? 7.676 -2.972 -20.270 1.00 94.88 118 SER A CA 1
ATOM 942 C C . SER A 1 118 ? 8.866 -3.655 -20.933 1.00 94.88 118 SER A C 1
ATOM 944 O O . SER A 1 118 ? 10.010 -3.233 -20.753 1.00 94.88 118 SER A O 1
ATOM 946 N N . GLU A 1 119 ? 8.588 -4.705 -21.697 1.00 94.19 119 GLU A N 1
ATOM 947 C CA . GLU A 1 119 ? 9.559 -5.457 -22.495 1.00 94.19 119 GLU A CA 1
ATOM 948 C C . GLU A 1 119 ? 9.011 -5.616 -23.914 1.00 94.19 119 GLU A C 1
ATOM 950 O O . GLU A 1 119 ? 7.810 -5.816 -24.085 1.00 94.19 119 GLU A O 1
ATOM 955 N N . ILE A 1 120 ? 9.863 -5.523 -24.935 1.00 91.00 120 ILE A N 1
ATOM 956 C CA . ILE A 1 120 ? 9.440 -5.823 -26.306 1.00 91.00 120 ILE A CA 1
ATOM 957 C C . ILE A 1 120 ? 9.346 -7.343 -26.455 1.00 91.00 120 ILE A C 1
ATOM 959 O O . ILE A 1 120 ? 10.338 -8.052 -26.292 1.00 91.00 120 ILE A O 1
ATOM 963 N N . GLY A 1 121 ? 8.141 -7.838 -26.731 1.00 88.31 121 GLY A N 1
ATOM 964 C CA . GLY A 1 121 ? 7.887 -9.248 -26.988 1.00 88.31 121 GLY A CA 1
ATOM 965 C C . GLY A 1 121 ? 8.463 -9.709 -28.328 1.00 88.31 121 GLY A C 1
ATOM 966 O O . GLY A 1 121 ? 8.869 -8.915 -29.176 1.00 88.31 121 GLY A O 1
ATOM 967 N N . VAL A 1 122 ? 8.449 -11.024 -28.552 1.00 89.44 122 VAL A N 1
ATOM 968 C CA . VAL A 1 122 ? 8.866 -11.643 -29.828 1.00 89.44 122 VAL A CA 1
ATOM 969 C C . VAL A 1 122 ? 8.026 -11.186 -31.029 1.00 89.44 122 VAL A C 1
ATOM 971 O O . VAL A 1 122 ? 8.451 -11.314 -32.170 1.00 89.44 122 VAL A O 1
ATOM 974 N N . ASP A 1 123 ? 6.841 -10.637 -30.766 1.00 92.19 123 ASP A N 1
ATOM 975 C CA . ASP A 1 123 ? 5.923 -10.034 -31.734 1.00 92.19 123 ASP A CA 1
ATOM 976 C C . ASP A 1 123 ? 6.287 -8.581 -32.097 1.00 92.19 123 ASP A C 1
ATOM 978 O O . ASP A 1 123 ? 5.567 -7.939 -32.865 1.00 92.19 123 ASP A O 1
ATOM 982 N N . GLY A 1 124 ? 7.373 -8.045 -31.530 1.00 90.31 124 GLY A N 1
ATOM 983 C CA . GLY A 1 124 ? 7.808 -6.662 -31.712 1.00 90.31 124 GLY A CA 1
ATOM 984 C C . GLY A 1 124 ? 6.949 -5.636 -30.968 1.00 90.31 124 GLY A C 1
ATOM 985 O O . GLY A 1 124 ? 7.104 -4.438 -31.206 1.00 90.31 124 GLY A O 1
ATOM 986 N N . LYS A 1 125 ? 6.041 -6.066 -30.080 1.00 90.94 125 LYS A N 1
ATOM 987 C CA . LYS A 1 125 ? 5.124 -5.176 -29.351 1.00 90.94 125 LYS A CA 1
ATOM 988 C C . LYS A 1 125 ? 5.528 -5.027 -27.882 1.00 90.94 125 LYS A C 1
ATOM 990 O O . LYS A 1 125 ? 6.074 -5.960 -27.299 1.00 90.94 125 LYS A O 1
ATOM 995 N N . PRO A 1 126 ? 5.232 -3.881 -27.243 1.00 89.06 126 PRO A N 1
ATOM 996 C CA . PRO A 1 126 ? 5.463 -3.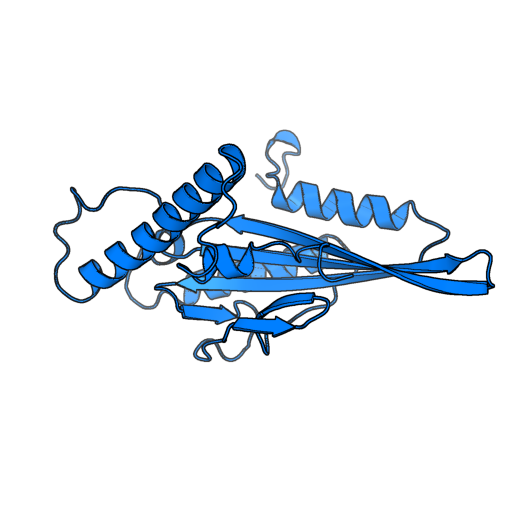711 -25.815 1.00 89.06 126 PRO A CA 1
ATOM 997 C C . PRO A 1 126 ? 4.497 -4.578 -25.001 1.00 89.06 126 PRO A C 1
ATOM 999 O O . PRO A 1 126 ? 3.276 -4.460 -25.114 1.00 89.06 126 PRO A O 1
ATOM 1002 N N . HIS A 1 127 ? 5.048 -5.448 -24.162 1.00 92.75 127 HIS A N 1
ATOM 1003 C CA . HIS A 1 127 ? 4.315 -6.263 -23.199 1.00 92.75 127 HIS A CA 1
ATOM 1004 C C . HIS A 1 127 ? 4.483 -5.648 -21.814 1.00 92.75 127 HIS A C 1
ATOM 1006 O O . HIS A 1 127 ? 5.584 -5.612 -21.262 1.00 92.75 127 HIS A O 1
ATOM 1012 N N . ILE A 1 128 ? 3.374 -5.161 -21.255 1.00 92.25 128 ILE A N 1
ATOM 1013 C CA . ILE A 1 128 ? 3.357 -4.470 -19.965 1.00 92.25 128 ILE A CA 1
ATOM 1014 C C . ILE A 1 128 ? 2.963 -5.452 -18.863 1.00 92.25 128 ILE A C 1
ATOM 1016 O O . ILE A 1 128 ? 1.950 -6.146 -18.960 1.00 92.25 128 ILE A O 1
ATOM 1020 N N . ARG A 1 129 ? 3.744 -5.479 -17.783 1.00 92.19 129 ARG A N 1
ATOM 1021 C CA . ARG A 1 129 ? 3.411 -6.186 -16.541 1.00 92.19 129 ARG A CA 1
ATOM 1022 C C . ARG A 1 129 ? 3.351 -5.196 -15.394 1.00 92.19 129 ARG A C 1
ATOM 1024 O O . ARG A 1 129 ? 4.246 -4.367 -15.256 1.00 92.19 129 ARG A O 1
ATOM 1031 N N . VAL A 1 130 ? 2.331 -5.330 -14.554 1.00 92.19 130 VAL A N 1
ATOM 1032 C CA . VAL A 1 130 ? 2.133 -4.491 -13.370 1.00 92.19 130 VAL A CA 1
ATOM 1033 C C . VAL A 1 130 ? 2.143 -5.380 -12.135 1.00 92.19 130 VAL A C 1
ATOM 1035 O O . VAL A 1 130 ? 1.315 -6.279 -12.010 1.00 92.19 130 VAL A O 1
ATOM 1038 N N . GLY A 1 131 ? 3.088 -5.135 -11.233 1.00 91.94 131 GLY A N 1
ATOM 1039 C CA . GLY A 1 131 ? 3.138 -5.733 -9.904 1.00 91.94 131 GLY A CA 1
ATOM 1040 C C . GLY A 1 131 ? 2.766 -4.703 -8.843 1.00 91.94 131 GLY A C 1
ATOM 1041 O O . GLY A 1 131 ? 3.171 -3.546 -8.936 1.00 91.94 131 GLY A O 1
ATOM 1042 N N . LYS A 1 132 ? 2.011 -5.117 -7.823 1.00 91.94 132 LYS A N 1
ATOM 1043 C CA . LYS A 1 132 ? 1.697 -4.291 -6.649 1.00 91.94 132 LYS A CA 1
ATOM 1044 C C . LYS A 1 132 ? 2.179 -5.003 -5.385 1.00 91.94 132 LYS A C 1
ATOM 1046 O O . LYS A 1 132 ? 1.835 -6.163 -5.171 1.00 91.94 132 LYS A O 1
ATOM 1051 N N . LEU A 1 133 ? 2.964 -4.313 -4.562 1.00 94.19 133 LEU A N 1
ATOM 1052 C CA . LEU A 1 133 ? 3.385 -4.753 -3.234 1.00 94.19 133 LEU A CA 1
ATOM 1053 C C . LEU A 1 133 ? 2.758 -3.832 -2.189 1.00 94.19 133 LEU A C 1
ATOM 1055 O O . LEU A 1 133 ? 3.015 -2.631 -2.188 1.00 94.19 133 LEU A O 1
ATOM 1059 N N . ASN A 1 134 ? 1.967 -4.409 -1.289 1.00 93.56 134 ASN A N 1
ATOM 1060 C CA . ASN A 1 134 ? 1.382 -3.699 -0.158 1.00 93.56 134 ASN A CA 1
ATOM 1061 C C . ASN A 1 134 ? 2.203 -4.004 1.098 1.00 93.56 134 ASN A C 1
ATOM 1063 O O . ASN A 1 134 ? 2.302 -5.161 1.505 1.00 93.56 134 ASN A O 1
ATOM 1067 N N . LEU A 1 135 ? 2.774 -2.973 1.713 1.00 94.81 135 LEU A N 1
ATOM 1068 C CA . LEU A 1 135 ? 3.418 -3.038 3.021 1.00 94.81 135 LEU A CA 1
ATOM 1069 C C . LEU A 1 135 ? 2.425 -2.485 4.044 1.00 94.81 135 LEU A C 1
ATOM 1071 O O . LEU A 1 135 ? 2.108 -1.295 4.027 1.00 94.81 135 LEU A O 1
ATOM 1075 N N . VAL A 1 136 ? 1.890 -3.374 4.878 1.00 93.56 136 VAL A N 1
ATOM 1076 C CA . VAL A 1 136 ? 0.768 -3.081 5.774 1.00 93.56 136 VAL A CA 1
ATOM 1077 C C . VAL A 1 136 ? 1.250 -3.084 7.221 1.00 93.56 136 VAL A C 1
ATOM 1079 O O . VAL A 1 136 ? 1.800 -4.079 7.686 1.00 93.56 136 VAL A O 1
ATOM 1082 N N . ASP A 1 137 ? 1.019 -1.977 7.919 1.00 91.50 137 ASP A N 1
ATOM 1083 C CA . ASP A 1 137 ? 1.209 -1.813 9.359 1.00 91.50 137 ASP A CA 1
ATOM 1084 C C . ASP A 1 137 ? -0.175 -1.702 10.008 1.00 91.50 137 ASP A C 1
ATOM 1086 O O . ASP A 1 137 ? -0.882 -0.709 9.824 1.00 91.50 137 ASP A O 1
ATOM 1090 N N . LEU A 1 138 ? -0.609 -2.775 10.669 1.00 90.62 138 LEU A N 1
ATOM 1091 C CA . LEU A 1 138 ? -1.957 -2.881 11.219 1.00 90.62 138 LEU A CA 1
ATOM 1092 C C . LEU A 1 138 ? -2.056 -2.202 12.589 1.00 90.62 138 LEU A C 1
ATOM 1094 O O . LEU A 1 138 ? -1.100 -2.179 13.360 1.00 90.62 138 LEU A O 1
ATOM 1098 N N . ALA A 1 139 ? -3.249 -1.705 12.905 1.00 86.56 139 ALA A N 1
ATOM 1099 C CA . ALA A 1 139 ? -3.596 -1.248 14.243 1.00 86.56 139 ALA A CA 1
ATOM 1100 C C . ALA A 1 139 ? -3.450 -2.377 15.284 1.00 86.56 139 ALA A C 1
ATOM 1102 O O . ALA A 1 139 ? -3.470 -3.567 14.953 1.00 86.56 139 ALA A O 1
ATOM 1103 N N . GLY A 1 140 ? -3.351 -1.985 16.553 1.00 81.31 140 GLY A N 1
ATOM 1104 C CA . GLY A 1 140 ? -3.303 -2.889 17.694 1.00 81.31 140 GLY A CA 1
ATOM 1105 C C . GLY A 1 140 ? -4.526 -3.807 17.766 1.00 81.31 140 GLY A C 1
ATOM 1106 O O . GLY A 1 140 ? -5.659 -3.395 17.510 1.00 81.31 140 GLY A O 1
ATOM 1107 N N . SER A 1 141 ? -4.288 -5.081 18.091 1.00 71.75 141 SER A N 1
ATOM 1108 C CA . SER A 1 141 ? -5.319 -6.122 18.206 1.00 71.75 141 SER A CA 1
ATOM 1109 C C . SER A 1 141 ? -5.871 -6.284 19.626 1.00 71.75 141 SER A C 1
ATOM 1111 O O . SER A 1 141 ? -6.542 -7.275 19.931 1.00 71.75 141 SER A O 1
ATOM 1113 N N . GLU A 1 142 ? -5.508 -5.394 20.546 1.00 66.38 142 GLU A N 1
ATOM 1114 C CA . GLU A 1 142 ? -5.857 -5.508 21.953 1.00 66.38 142 GLU A CA 1
ATOM 1115 C C . GLU A 1 142 ? -7.362 -5.348 22.208 1.00 66.38 142 GLU A C 1
ATOM 1117 O O . GLU A 1 142 ? -8.042 -4.428 21.749 1.00 66.38 142 GLU A O 1
ATOM 1122 N N . ARG A 1 143 ? -7.899 -6.283 22.999 1.00 55.38 143 ARG A N 1
ATOM 1123 C CA . ARG A 1 143 ? -9.325 -6.341 23.323 1.00 55.38 143 ARG A CA 1
ATOM 1124 C C . ARG A 1 143 ? -9.713 -5.205 24.272 1.00 55.38 143 ARG A C 1
ATOM 1126 O O . ARG A 1 143 ? -9.094 -5.019 25.318 1.00 55.38 143 ARG A O 1
ATOM 1133 N N . GLN A 1 144 ? -10.833 -4.550 23.959 1.00 52.91 144 GLN A N 1
ATOM 1134 C CA . GLN A 1 144 ? -11.476 -3.446 24.696 1.00 52.91 144 GLN A CA 1
ATOM 1135 C C . GLN A 1 144 ? -11.716 -3.662 26.204 1.00 52.91 144 GLN A C 1
ATOM 1137 O O . GLN A 1 144 ? -12.043 -2.707 26.904 1.00 52.91 144 GLN A O 1
ATOM 1142 N N . ALA A 1 145 ? -11.558 -4.877 26.739 1.00 50.97 145 ALA A N 1
ATOM 1143 C CA . ALA A 1 145 ? -11.912 -5.213 28.122 1.00 50.97 145 ALA A CA 1
ATOM 1144 C C . ALA A 1 145 ? -11.150 -4.408 29.202 1.00 50.97 145 ALA A C 1
ATOM 1146 O O . ALA A 1 145 ? -11.493 -4.507 30.376 1.00 50.97 145 ALA A O 1
ATOM 1147 N N . LYS A 1 146 ? -10.136 -3.607 28.837 1.00 49.66 146 LYS A N 1
ATOM 1148 C CA . LYS A 1 146 ? -9.316 -2.823 29.776 1.00 49.66 146 LYS A CA 1
ATOM 1149 C C . LYS A 1 146 ? -9.457 -1.299 29.684 1.00 49.66 146 LYS A C 1
ATOM 1151 O O . LYS A 1 146 ? -8.874 -0.621 30.522 1.00 49.66 146 LYS A O 1
ATOM 1156 N N . THR A 1 147 ? -10.183 -0.731 28.717 1.00 55.84 147 THR A N 1
ATOM 1157 C CA . THR A 1 147 ? -10.026 0.708 28.407 1.00 55.84 147 THR A CA 1
ATOM 1158 C C . THR A 1 147 ? -11.069 1.641 29.022 1.00 55.84 147 THR A C 1
ATOM 1160 O O . THR A 1 147 ? -10.877 2.852 28.961 1.00 55.84 147 THR A O 1
ATOM 1163 N N . GLY A 1 148 ? -12.163 1.135 29.613 1.00 56.69 148 GLY A N 1
ATOM 1164 C CA . GLY A 1 148 ? -13.182 1.973 30.280 1.00 56.69 148 GLY A CA 1
ATOM 1165 C C . GLY A 1 148 ? -13.767 3.096 29.403 1.00 56.69 148 GLY A C 1
ATOM 1166 O O . GLY A 1 148 ? -14.314 4.070 29.914 1.00 56.69 148 GLY A O 1
ATOM 1167 N N . SER A 1 149 ? -13.604 3.004 28.081 1.00 58.66 149 SER A N 1
ATOM 1168 C CA . SER A 1 149 ? -13.886 4.081 27.136 1.00 58.66 149 SER A CA 1
ATOM 1169 C C . SER A 1 149 ? -15.381 4.177 26.842 1.00 58.66 149 SER A C 1
ATOM 1171 O O . SER A 1 149 ? -15.976 3.199 26.397 1.00 58.66 149 SER A O 1
ATOM 1173 N N . THR A 1 150 ? -15.972 5.358 27.038 1.00 63.62 150 THR A N 1
ATOM 1174 C CA . THR A 1 150 ? -17.378 5.676 26.735 1.00 63.62 150 THR A CA 1
ATOM 1175 C C . THR A 1 150 ? -17.490 6.609 25.516 1.00 63.62 150 THR A C 1
ATOM 1177 O O . THR A 1 150 ? -16.509 7.231 25.101 1.00 63.62 150 THR A O 1
ATOM 1180 N N . GLY A 1 151 ? -18.678 6.698 24.904 1.00 73.94 151 GLY A N 1
ATOM 1181 C CA . GLY A 1 151 ? -18.957 7.637 23.804 1.00 73.94 151 GLY A CA 1
ATOM 1182 C C . GLY A 1 151 ? -18.224 7.321 22.491 1.00 73.94 151 GLY A C 1
ATOM 1183 O O . GLY A 1 151 ? -18.140 6.164 22.079 1.00 73.94 151 GLY A O 1
ATOM 1184 N N . ASP A 1 152 ? -17.692 8.341 21.813 1.00 66.56 152 ASP A N 1
ATOM 1185 C CA . ASP A 1 152 ? -17.043 8.188 20.499 1.00 66.56 152 ASP A CA 1
ATOM 1186 C C . ASP A 1 152 ? -15.780 7.317 20.542 1.00 66.56 152 ASP A C 1
ATOM 1188 O O . ASP A 1 152 ? -15.521 6.560 19.606 1.00 66.56 152 ASP A O 1
ATOM 1192 N N . ARG A 1 153 ? -15.059 7.314 21.672 1.00 67.19 153 ARG A N 1
ATOM 1193 C CA . ARG A 1 153 ? -13.908 6.420 21.883 1.00 67.19 153 ARG A CA 1
ATOM 1194 C C . ARG A 1 153 ? -14.305 4.944 21.888 1.00 67.19 153 ARG A C 1
ATOM 1196 O O . ARG A 1 153 ? -13.506 4.113 21.459 1.00 67.19 153 ARG A O 1
ATOM 1203 N N . PHE A 1 154 ? -15.516 4.620 22.355 1.00 68.69 154 PHE A N 1
ATOM 1204 C CA . PHE A 1 154 ? -16.052 3.258 22.301 1.00 68.69 154 PHE A CA 1
ATOM 1205 C C . PHE A 1 154 ? -16.321 2.843 20.853 1.00 68.69 154 PHE A C 1
ATOM 1207 O O . PHE A 1 154 ? -15.819 1.808 20.425 1.00 68.69 154 PHE A O 1
ATOM 1214 N N . LYS A 1 155 ? -17.021 3.686 20.076 1.00 69.62 155 LYS A N 1
ATOM 1215 C CA . LYS A 1 155 ? -17.315 3.433 18.651 1.00 69.62 155 LYS A CA 1
ATOM 1216 C C . LYS A 1 155 ? -16.043 3.250 17.822 1.00 69.62 155 LYS A C 1
ATOM 1218 O O . LYS A 1 155 ? -15.944 2.319 17.032 1.00 69.62 155 LYS A O 1
ATOM 1223 N N . GLU A 1 156 ? -15.057 4.112 18.037 1.00 67.69 156 GLU A N 1
ATOM 1224 C CA . GLU A 1 156 ? -13.752 4.033 17.384 1.00 67.69 156 GLU A CA 1
ATOM 1225 C C . GLU A 1 156 ? -13.037 2.713 17.709 1.00 67.69 156 GLU A C 1
ATOM 1227 O O . GLU A 1 156 ? -12.586 2.006 16.810 1.00 67.69 156 GLU A O 1
ATOM 1232 N N . ALA A 1 157 ? -12.960 2.344 18.991 1.00 67.06 157 ALA A N 1
ATOM 1233 C CA . ALA A 1 157 ? -12.339 1.090 19.408 1.00 67.06 157 ALA A CA 1
ATOM 1234 C C . ALA A 1 157 ? -13.110 -0.147 18.900 1.00 67.06 157 ALA A C 1
ATOM 1236 O O . ALA A 1 157 ? -12.493 -1.178 18.627 1.00 67.06 157 ALA A O 1
ATOM 1237 N N . THR A 1 158 ? -14.431 -0.048 18.715 1.00 71.00 158 THR A N 1
ATOM 1238 C CA . THR A 1 158 ? -15.239 -1.090 18.069 1.00 71.00 158 THR A CA 1
ATOM 1239 C C . THR A 1 158 ? -14.869 -1.229 16.595 1.00 71.00 158 THR A C 1
ATOM 1241 O O . THR A 1 158 ? -14.658 -2.346 16.137 1.00 71.00 158 THR A O 1
ATOM 1244 N N . ASN A 1 159 ? -14.710 -0.125 15.862 1.00 73.25 159 ASN A N 1
ATOM 1245 C CA . ASN A 1 159 ? -14.381 -0.165 14.433 1.00 73.25 159 ASN A CA 1
ATOM 1246 C C . ASN A 1 159 ? -12.947 -0.649 14.155 1.00 73.25 159 ASN A C 1
ATOM 1248 O O . ASN A 1 159 ? -12.715 -1.375 13.188 1.00 73.25 159 ASN A O 1
ATOM 1252 N N . ILE A 1 160 ? -11.985 -0.319 15.021 1.00 71.69 160 ILE A N 1
ATOM 1253 C CA . ILE A 1 160 ? -10.618 -0.862 14.929 1.00 71.69 160 ILE A CA 1
ATOM 1254 C C . ILE A 1 160 ? -10.650 -2.383 15.091 1.00 71.69 160 ILE A C 1
ATOM 1256 O O . ILE A 1 160 ? -10.169 -3.113 14.223 1.00 71.69 160 ILE A O 1
ATOM 1260 N N . ASN A 1 161 ? -11.310 -2.871 16.142 1.00 72.75 161 ASN A N 1
ATOM 1261 C CA . ASN A 1 161 ? -11.450 -4.306 16.376 1.00 72.75 161 ASN A CA 1
ATOM 1262 C C . ASN A 1 161 ? -12.282 -5.007 15.296 1.00 72.75 161 ASN A C 1
ATOM 1264 O O . ASN A 1 161 ? -11.998 -6.160 14.973 1.00 72.75 161 ASN A O 1
ATOM 1268 N N . LEU A 1 162 ? -13.263 -4.323 14.702 1.00 82.62 162 LEU A N 1
ATOM 1269 C CA . LEU A 1 162 ? -14.044 -4.840 13.582 1.00 82.62 162 LEU A CA 1
ATOM 1270 C C . LEU A 1 162 ? -13.135 -5.158 12.393 1.00 82.62 162 LEU A C 1
ATOM 1272 O O . LEU A 1 162 ? -13.130 -6.293 11.933 1.00 82.62 162 LEU A O 1
ATOM 1276 N N . SER A 1 163 ? -12.324 -4.200 11.939 1.00 85.56 163 SER A N 1
ATOM 1277 C CA . SER A 1 163 ? -11.449 -4.397 10.773 1.00 85.56 163 SER A CA 1
ATOM 1278 C C . SER A 1 163 ? -10.463 -5.567 10.939 1.00 85.56 163 SER A C 1
ATOM 1280 O O . SER A 1 163 ? -10.275 -6.351 10.008 1.00 85.56 163 SER A O 1
ATOM 1282 N N . LEU A 1 164 ? -9.900 -5.754 12.140 1.00 88.12 164 LEU A N 1
ATOM 1283 C CA . LEU A 1 164 ? -9.021 -6.887 12.457 1.00 88.12 164 LEU A CA 1
ATOM 1284 C C . LEU A 1 164 ? -9.781 -8.213 12.594 1.00 88.12 164 LEU A C 1
ATOM 1286 O O . LEU A 1 164 ? -9.297 -9.248 12.137 1.00 88.12 164 LEU A O 1
ATOM 1290 N N . SER A 1 165 ? -10.982 -8.192 13.177 1.00 89.06 165 SER A N 1
ATOM 1291 C CA . SER A 1 165 ? -11.837 -9.384 13.282 1.00 89.06 165 SER A CA 1
ATOM 1292 C C . SER A 1 165 ? -12.281 -9.863 11.901 1.00 89.06 165 SER A C 1
ATOM 1294 O O . SER A 1 165 ? -12.202 -11.051 11.599 1.00 89.06 165 SER A O 1
ATOM 1296 N N . VAL A 1 166 ? -12.677 -8.934 11.028 1.00 91.44 166 VAL A N 1
ATOM 1297 C CA . VAL A 1 166 ? -13.033 -9.219 9.634 1.00 91.44 166 VAL A CA 1
ATOM 1298 C C . VAL A 1 166 ? -11.831 -9.775 8.872 1.00 91.44 166 VAL A C 1
ATOM 1300 O O . VAL A 1 166 ? -11.985 -10.745 8.134 1.00 91.44 166 VAL A O 1
ATOM 1303 N N . LEU A 1 167 ? -10.625 -9.233 9.080 1.00 92.19 167 LEU A N 1
ATOM 1304 C CA . LEU A 1 167 ? -9.407 -9.802 8.497 1.00 92.19 167 LEU A CA 1
ATOM 1305 C C . LEU A 1 167 ? -9.187 -11.258 8.944 1.00 92.19 167 LEU A C 1
ATOM 1307 O O . LEU A 1 167 ? -8.899 -12.111 8.106 1.00 92.19 167 LEU A O 1
ATOM 1311 N N . GLY A 1 168 ? -9.387 -11.563 10.230 1.00 91.69 168 GLY A N 1
ATOM 1312 C CA . GLY A 1 168 ? -9.339 -12.934 10.750 1.00 91.69 168 GLY A CA 1
ATOM 1313 C C . GLY A 1 168 ? -10.384 -13.858 10.113 1.00 91.69 168 GLY A C 1
ATOM 1314 O O . GLY A 1 168 ? -10.063 -14.985 9.728 1.00 91.69 168 GLY A O 1
ATOM 1315 N N . ASN A 1 169 ? -11.611 -13.366 9.922 1.00 92.62 169 ASN A N 1
ATOM 1316 C CA . ASN A 1 169 ? -12.683 -14.107 9.251 1.00 92.62 169 ASN A CA 1
ATOM 1317 C C . ASN A 1 169 ? -12.358 -14.376 7.775 1.00 92.62 169 ASN A C 1
ATOM 1319 O O . ASN A 1 169 ? -12.597 -15.478 7.287 1.00 92.62 169 ASN A O 1
ATOM 1323 N N . VAL A 1 170 ? -11.779 -13.399 7.070 1.00 94.06 170 VAL A N 1
ATOM 1324 C CA . VAL A 1 170 ? -11.319 -13.555 5.682 1.00 94.06 170 VAL A CA 1
ATOM 1325 C C . VAL A 1 170 ? -10.238 -14.628 5.580 1.00 94.06 170 VAL A C 1
ATOM 1327 O O . VAL A 1 170 ? -10.332 -15.495 4.716 1.00 94.06 170 VAL A O 1
ATOM 1330 N N . ILE A 1 171 ? -9.235 -14.600 6.463 1.00 92.12 171 ILE A N 1
ATOM 1331 C CA . ILE A 1 171 ? -8.167 -15.610 6.477 1.00 92.12 171 ILE A CA 1
ATOM 1332 C C . ILE A 1 171 ? -8.752 -17.001 6.738 1.00 92.12 171 ILE A C 1
ATOM 1334 O O . ILE A 1 171 ? -8.437 -17.930 6.002 1.00 92.12 171 ILE A O 1
ATOM 1338 N N . SER A 1 172 ? -9.633 -17.130 7.733 1.00 93.19 172 SER A N 1
ATOM 1339 C CA . SER A 1 172 ? -10.269 -18.410 8.075 1.00 93.19 172 SER A CA 1
ATOM 1340 C C . SER A 1 172 ? -11.075 -18.958 6.894 1.00 93.19 172 SER A C 1
ATOM 1342 O O . SER A 1 172 ? -10.855 -20.084 6.467 1.00 93.19 172 SER A O 1
ATOM 1344 N N . ALA A 1 173 ? -11.911 -18.121 6.271 1.00 92.75 173 ALA A N 1
ATOM 1345 C CA . ALA A 1 173 ? -12.703 -18.514 5.109 1.00 92.75 173 ALA A CA 1
ATOM 1346 C C . ALA A 1 173 ? -11.844 -18.953 3.909 1.00 92.75 173 ALA A C 1
ATOM 1348 O O . ALA A 1 173 ? -12.226 -19.880 3.196 1.00 92.75 173 ALA A O 1
ATOM 1349 N N . LEU A 1 174 ? -10.689 -18.315 3.686 1.00 91.44 174 LEU A N 1
ATOM 1350 C CA . LEU A 1 174 ? -9.749 -18.714 2.633 1.00 91.44 174 LEU A CA 1
ATOM 1351 C C . LEU A 1 174 ? -9.076 -20.058 2.925 1.00 91.44 174 LEU A C 1
ATOM 1353 O O . LEU A 1 174 ? -8.903 -20.854 2.006 1.00 91.44 174 L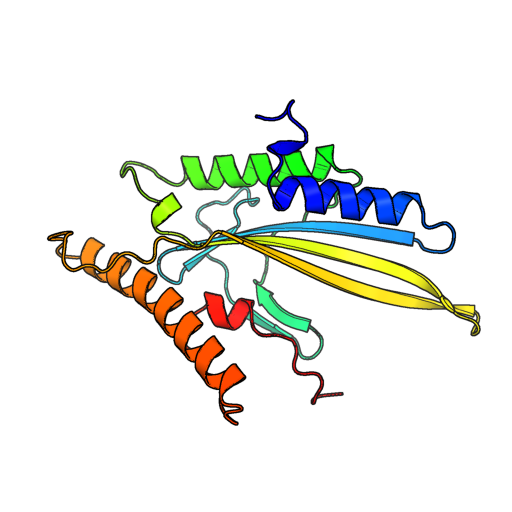EU A O 1
ATOM 1357 N N . VAL A 1 175 ? -8.686 -20.301 4.179 1.00 92.94 175 VAL A N 1
ATOM 1358 C CA . VAL A 1 175 ? -8.054 -21.559 4.608 1.00 92.94 175 VAL A CA 1
ATOM 1359 C C . VAL A 1 175 ? -9.041 -22.721 4.532 1.00 92.94 175 VAL A C 1
ATOM 1361 O O . VAL A 1 175 ? -8.682 -23.790 4.043 1.00 92.94 175 VAL A O 1
ATOM 1364 N N . ASP A 1 176 ? -10.289 -22.489 4.936 1.00 93.62 176 ASP A N 1
ATOM 1365 C CA . ASP A 1 176 ? -11.355 -23.495 4.918 1.00 93.62 176 ASP A CA 1
ATOM 1366 C C . ASP A 1 176 ? -11.901 -23.765 3.502 1.00 93.62 176 ASP A C 1
ATOM 1368 O O . ASP A 1 176 ? -12.705 -24.674 3.303 1.00 93.62 176 ASP A O 1
ATOM 1372 N N . GLY A 1 177 ? -11.472 -22.988 2.499 1.00 90.06 177 GLY A N 1
ATOM 1373 C CA . GLY A 1 177 ? -11.934 -23.131 1.117 1.00 90.06 177 GLY A CA 1
ATOM 1374 C C . GLY A 1 177 ? -13.398 -22.729 0.922 1.00 90.06 177 GLY A C 1
ATOM 1375 O O . GLY A 1 177 ? -14.069 -23.249 0.029 1.00 90.06 177 GLY A O 1
ATOM 1376 N N . ASN A 1 178 ? -13.909 -21.812 1.749 1.00 90.12 178 ASN A N 1
ATOM 1377 C CA . ASN A 1 178 ? -15.287 -21.345 1.654 1.00 90.12 178 ASN A CA 1
ATOM 1378 C C . ASN A 1 178 ? -15.540 -20.652 0.308 1.00 90.12 178 ASN A C 1
ATOM 1380 O O . ASN A 1 178 ? -14.740 -19.844 -0.164 1.00 90.12 178 ASN A O 1
ATOM 1384 N N . SER A 1 179 ? -16.708 -20.913 -0.284 1.00 87.69 179 SER A N 1
ATOM 1385 C CA . SER A 1 179 ? -17.128 -20.275 -1.540 1.00 87.69 179 SER A CA 1
ATOM 1386 C C . SER A 1 179 ? -17.330 -18.765 -1.397 1.00 87.69 179 SER A C 1
ATOM 1388 O O . SER A 1 179 ? -17.119 -18.010 -2.345 1.00 87.69 179 SER A O 1
ATOM 1390 N N . HIS A 1 180 ? -17.732 -18.318 -0.206 1.00 90.69 180 HIS A N 1
ATOM 1391 C CA . HIS A 1 180 ? -17.892 -16.914 0.132 1.00 90.69 180 HIS A CA 1
ATOM 1392 C C . HIS A 1 180 ? -16.819 -16.471 1.128 1.00 90.69 180 HIS A C 1
ATOM 1394 O O . HIS A 1 180 ? -16.678 -17.053 2.204 1.00 90.69 180 HIS A O 1
ATOM 1400 N N . VAL A 1 181 ? -16.108 -15.395 0.786 1.00 93.00 181 VAL A N 1
ATOM 1401 C CA . VAL A 1 181 ? -15.103 -14.757 1.644 1.00 93.00 181 VAL A CA 1
ATOM 1402 C C . VAL A 1 181 ? -15.564 -13.325 1.959 1.00 93.00 181 VAL A C 1
ATOM 1404 O O . VAL A 1 181 ? -15.821 -12.564 1.019 1.00 93.00 181 VAL A O 1
ATOM 1407 N N . PRO A 1 182 ? -15.660 -12.921 3.243 1.00 93.06 182 PRO A N 1
ATOM 1408 C CA . PRO A 1 182 ? -16.274 -11.659 3.671 1.00 93.06 182 PRO A CA 1
ATOM 1409 C C . PRO A 1 182 ? -15.350 -10.441 3.481 1.00 93.06 182 PRO A C 1
ATOM 1411 O O . PRO A 1 182 ? -15.115 -9.643 4.387 1.00 93.06 182 PRO A O 1
ATOM 1414 N N . TYR A 1 183 ? -14.807 -10.256 2.275 1.00 92.25 183 TYR A N 1
ATOM 1415 C CA . TYR A 1 183 ? -13.952 -9.106 1.964 1.00 92.25 183 TYR A CA 1
ATOM 1416 C C . TYR A 1 183 ? -14.675 -7.771 2.134 1.00 92.25 183 TYR A C 1
ATOM 1418 O O . TYR A 1 183 ? -14.022 -6.765 2.371 1.00 92.25 183 TYR A O 1
ATOM 1426 N N . ARG A 1 184 ? -16.006 -7.741 2.001 1.00 91.38 184 ARG A N 1
ATOM 1427 C CA . ARG A 1 184 ? -16.799 -6.504 1.986 1.00 91.38 184 ARG A CA 1
ATOM 1428 C C . ARG A 1 184 ? -17.028 -5.873 3.358 1.00 91.38 184 ARG A C 1
ATOM 1430 O O . ARG A 1 184 ? -17.388 -4.698 3.396 1.00 91.38 184 ARG A O 1
ATOM 1437 N N . ASP A 1 185 ? -16.757 -6.597 4.438 1.00 90.62 185 ASP A N 1
ATOM 1438 C CA . ASP A 1 185 ? -17.152 -6.200 5.794 1.00 90.62 185 ASP A CA 1
ATOM 1439 C C . ASP A 1 185 ? -16.217 -5.149 6.430 1.00 90.62 185 ASP A C 1
ATOM 1441 O O . ASP A 1 185 ? -16.536 -4.587 7.475 1.00 90.62 185 ASP A O 1
ATOM 1445 N N . SER A 1 186 ? -15.076 -4.840 5.801 1.00 93.06 186 SER A N 1
ATOM 1446 C CA . SER A 1 186 ? -14.193 -3.726 6.180 1.00 93.06 186 SER A CA 1
ATOM 1447 C C . SER A 1 186 ? -13.481 -3.152 4.956 1.00 93.06 186 SER A C 1
ATOM 1449 O O . SER A 1 186 ? -13.127 -3.871 4.019 1.00 93.06 186 SER A O 1
ATOM 1451 N N . LYS A 1 187 ? -13.197 -1.845 4.959 1.00 93.00 187 LYS A N 1
ATOM 1452 C CA . LYS A 1 187 ? -12.376 -1.218 3.912 1.00 93.00 187 LYS A CA 1
ATOM 1453 C C . LYS A 1 187 ? -10.971 -1.813 3.832 1.00 93.00 187 LYS A C 1
ATOM 1455 O O . LYS A 1 187 ? -10.418 -1.865 2.735 1.00 93.00 187 LYS A O 1
ATOM 1460 N N . LEU A 1 188 ? -10.419 -2.285 4.954 1.00 92.94 188 LEU A N 1
ATOM 1461 C CA . LEU A 1 188 ? -9.120 -2.958 4.988 1.00 92.94 188 LEU A CA 1
ATOM 1462 C C . LEU A 1 188 ? -9.147 -4.229 4.134 1.00 92.94 188 LEU A C 1
ATOM 1464 O O . LEU A 1 188 ? -8.335 -4.386 3.225 1.00 92.94 188 LEU A O 1
ATOM 1468 N N . THR A 1 189 ? -10.103 -5.122 4.386 1.00 93.00 189 THR A N 1
ATOM 1469 C CA . THR A 1 189 ? -10.200 -6.394 3.664 1.00 93.00 189 THR A CA 1
ATOM 1470 C C . THR A 1 189 ? -10.624 -6.208 2.214 1.00 93.00 189 THR A C 1
ATOM 1472 O O . THR A 1 189 ? -10.100 -6.913 1.354 1.00 93.00 189 THR A O 1
ATOM 1475 N N . ARG A 1 190 ? -11.460 -5.209 1.905 1.00 92.62 190 ARG A N 1
ATOM 1476 C CA . ARG A 1 190 ? -11.759 -4.830 0.514 1.00 92.62 190 ARG A CA 1
ATOM 1477 C C . ARG A 1 190 ? -10.514 -4.383 -0.245 1.00 92.62 190 ARG A C 1
ATOM 1479 O O . ARG A 1 190 ? -10.366 -4.745 -1.404 1.00 92.62 190 ARG A O 1
ATOM 1486 N N . LEU A 1 191 ? -9.626 -3.611 0.384 1.00 91.12 191 LEU A N 1
ATOM 1487 C CA . LEU A 1 191 ? -8.382 -3.156 -0.248 1.00 91.12 191 LEU A CA 1
ATOM 1488 C C . LEU A 1 191 ? -7.355 -4.270 -0.440 1.00 91.12 191 LEU A C 1
ATOM 1490 O O . LEU A 1 191 ? -6.588 -4.240 -1.398 1.00 91.12 191 LEU A O 1
ATOM 1494 N N . LEU A 1 192 ? -7.332 -5.243 0.469 1.00 88.75 192 LEU A N 1
ATOM 1495 C CA . LEU A 1 192 ? -6.442 -6.401 0.386 1.00 88.75 192 LEU A CA 1
ATOM 1496 C C . LEU A 1 192 ? -7.002 -7.528 -0.492 1.00 88.75 192 LEU A C 1
ATOM 1498 O O . LEU A 1 192 ? -6.312 -8.522 -0.728 1.00 88.75 192 LEU A O 1
ATOM 1502 N N . GLN A 1 193 ? -8.233 -7.384 -0.985 1.00 87.56 193 GLN A N 1
ATOM 1503 C CA . GLN A 1 193 ? -8.841 -8.336 -1.897 1.00 87.56 193 GLN A CA 1
ATOM 1504 C C . GLN A 1 193 ? -8.032 -8.395 -3.199 1.00 87.56 193 GLN A C 1
ATOM 1506 O O . GLN A 1 193 ? -7.830 -7.388 -3.880 1.00 87.56 193 GLN A O 1
ATOM 1511 N N . LYS A 1 194 ? -7.572 -9.596 -3.563 1.00 71.12 194 LYS A N 1
ATOM 1512 C CA . LYS A 1 194 ? -6.924 -9.820 -4.859 1.00 71.12 194 LYS A CA 1
ATOM 1513 C C . LYS A 1 194 ? -7.929 -9.611 -5.990 1.00 71.12 194 LYS A C 1
ATOM 1515 O O . LYS A 1 194 ? -9.124 -9.856 -5.835 1.00 71.12 194 LYS A O 1
ATOM 1520 N N . VAL A 1 195 ? -7.427 -9.223 -7.159 1.00 62.78 195 VAL A N 1
ATOM 1521 C CA . VAL A 1 195 ? -8.208 -9.308 -8.396 1.00 62.78 195 VAL A CA 1
ATOM 1522 C C . VAL A 1 195 ? -8.501 -10.788 -8.639 1.00 62.78 195 VAL A C 1
ATOM 1524 O O . VAL A 1 195 ? -7.568 -11.572 -8.807 1.00 62.78 195 VAL A O 1
ATOM 1527 N N . ASN A 1 196 ? -9.774 -11.184 -8.611 1.00 54.12 196 ASN A N 1
ATOM 1528 C CA . ASN A 1 196 ? -10.155 -12.547 -8.964 1.00 54.12 196 ASN A CA 1
ATOM 1529 C C . ASN A 1 196 ? -9.805 -12.785 -10.438 1.00 54.12 196 ASN A C 1
ATOM 1531 O O . ASN A 1 196 ? -10.341 -12.128 -11.327 1.00 54.12 196 ASN A O 1
ATOM 1535 N N . GLU A 1 197 ? -8.916 -13.743 -10.697 1.00 44.94 197 GLU A N 1
ATOM 1536 C CA . GLU A 1 197 ? -8.498 -14.132 -12.051 1.00 44.94 197 GLU A CA 1
ATOM 1537 C C . GLU A 1 197 ? -9.615 -14.839 -12.844 1.00 44.94 197 GLU A C 1
ATOM 1539 O O . GLU A 1 197 ? -9.484 -15.018 -14.049 1.00 44.94 197 GLU A O 1
ATOM 1544 N N . GLN A 1 198 ? -10.741 -15.177 -12.202 1.00 34.69 198 GLN A N 1
ATOM 1545 C CA . GLN A 1 198 ? -11.892 -15.854 -12.820 1.00 34.69 198 GLN A CA 1
ATOM 1546 C C . GLN A 1 198 ? -12.768 -14.969 -13.729 1.00 34.69 198 GLN A C 1
ATOM 1548 O O . GLN A 1 198 ? -13.736 -15.469 -14.292 1.00 34.69 198 GLN A O 1
ATOM 1553 N N . THR A 1 199 ? -12.443 -13.684 -13.908 1.00 36.34 199 THR A N 1
ATOM 1554 C CA . THR A 1 199 ? -13.162 -12.782 -14.836 1.00 36.34 199 THR A CA 1
ATOM 1555 C C . THR A 1 199 ? -12.363 -12.473 -16.114 1.00 36.34 199 THR A C 1
ATOM 1557 O O . THR A 1 199 ? -12.608 -11.452 -16.758 1.00 36.34 199 THR A O 1
ATOM 1560 N N . ARG A 1 200 ? -11.381 -13.312 -16.471 1.00 33.78 200 ARG A N 1
ATOM 1561 C CA . ARG A 1 200 ? -10.686 -13.262 -17.768 1.00 33.78 200 ARG A CA 1
ATOM 1562 C C . ARG A 1 200 ? -11.207 -14.314 -18.731 1.00 33.78 200 ARG A C 1
ATOM 1564 O O . ARG A 1 200 ? -11.421 -15.456 -18.276 1.00 33.78 200 ARG A O 1
#

pLDDT: mean 84.44, std 15.38, range [33.78, 98.31]

InterPro domains:
  IPR001752 Kinesin motor domain [PF00225] (5-194)
  IPR001752 Kinesin motor domain [PR00380] (98-115)
  IPR001752 Kinesin motor domain [PR00380] (132-150)
  IPR001752 Kinesin motor domain [PR00380] (181-200)
  IPR001752 Kinesin motor domain [PS50067] (1-200)
  IPR001752 Kinesin motor domain [SM00129] (1-197)
  IPR019821 Kin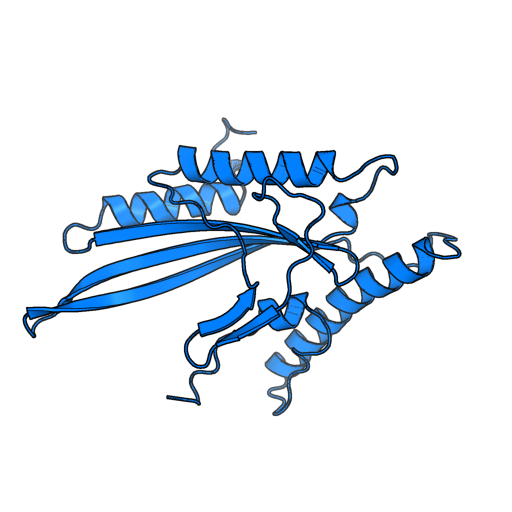esin motor domain, conserved site [PS00411] (131-142)
  IPR027417 P-loop containing nucleoside triphosphate hydrolase [SSF52540] (5-194)
  IPR027640 Kinesin-like protein [PTHR47968] (6-194)
  IPR036961 Kinesin motor domain superfamily [G3DSA:3.40.850.10] (1-199)

Radius of gyration: 18.95 Å; chains: 1; bounding box: 43×42×62 Å

Secondary structure (DSSP, 8-state):
-TT-GGG--HHHHHHHHHHHHHHT-SS-EEEEEEEEEEEETTEEEESS-S-SSPPB-EEEETTTEEEETT---EE--SHHHHHHHHHHHHHHHHHT--S-TTTTTTSEEEEEEEEEEEEE-TTSSEEEEEEEEEEEEPPP---GGG----THHHHHHHHHHHHHHHHHHHHHHHHTT-S---GGG-HHHHHHPPPPGGG-